Protein AF-A0A975J0Y3-F1 (afdb_monomer)

Sequence (230 aa):
MAMLAAKWAHLDPAAAMSWASALEGETKEAILPTMAMELAARAPGPAMEVALMLDGGQTRRDVLSFVSAQWAGAYPKEGLQWLRDLTDPELRATVEHRMMMAVASDHPSDAANYVMEMQAPEARLESMPGIIQRWVQIEPEAAADWVRGVSDANLRTASLQPMLRVWAQAAPAELRNWWSRQPEGTFRNEVASSMASIMAATNPSSALSYAEGISDPQLKAVALQNLSEP

Mean predicted aligned error: 5.29 Å

Organism: NCBI:txid2824561

Solvent-accessible surface area (backbone atoms only — not comparable to full-atom values): 12102 Å² total; per-residue (Å²): 107,39,72,56,47,30,59,38,32,71,76,38,48,67,61,36,51,53,54,58,72,69,46,58,70,72,58,30,70,65,33,38,55,55,24,16,60,65,21,11,82,82,40,32,67,64,13,43,57,43,28,66,70,46,64,87,60,68,69,30,53,52,40,45,46,50,26,25,38,40,22,22,72,76,40,39,70,58,49,53,48,51,57,71,68,47,81,51,66,69,64,36,66,72,43,47,65,50,34,41,55,29,16,13,72,81,41,26,68,61,31,54,52,53,42,71,68,50,86,51,68,66,61,32,58,67,51,42,36,62,37,37,43,43,20,28,75,76,42,44,69,60,41,50,53,50,44,70,67,42,80,53,64,64,52,24,55,57,33,48,55,45,27,49,55,52,32,49,71,75,40,45,68,59,49,53,53,54,59,71,70,48,64,90,54,68,69,48,32,52,51,20,46,50,46,16,64,71,23,40,89,82,37,50,69,60,10,48,54,27,19,68,68,26,81,52,68,68,64,21,52,52,41,51,50,63,65,70,58,132

pLDDT: mean 91.36, std 7.96, range [55.97, 98.38]

Nearest PDB structures (foldseek):
  7tdz-assembly1_a  TM=4.534E-01  e=1.754E-01  Xenopus laevis
  7p0h-assembly2_B  TM=3.670E-01  e=2.607E-01  synthetic construct
  7t3q-assembly1_D  TM=2.159E-01  e=8.192E-01  Homo sapiens
  7wkk-assembly1_d  TM=2.493E-01  e=3.998E+00  Xenopus laevis
  3hd6-assembly1_A  TM=1.450E-01  e=5.207E+00  Homo sapiens

Structure (mmCIF, N/CA/C/O backbone):
data_AF-A0A975J0Y3-F1
#
_entry.id   AF-A0A975J0Y3-F1
#
loop_
_atom_site.group_PDB
_atom_site.id
_atom_site.type_symbol
_atom_site.label_atom_id
_atom_site.label_alt_id
_atom_site.label_comp_id
_atom_site.label_asym_id
_atom_site.label_entity_id
_atom_site.label_seq_id
_atom_site.pdbx_PDB_ins_code
_atom_site.Cartn_x
_atom_site.Cartn_y
_atom_site.Cartn_z
_atom_site.occupancy
_atom_site.B_iso_or_equiv
_atom_site.auth_seq_id
_atom_site.auth_comp_id
_atom_site.auth_asym_id
_atom_site.auth_atom_id
_atom_site.pdbx_PDB_model_num
ATOM 1 N N . MET A 1 1 ? 12.844 1.993 -35.317 1.00 60.03 1 MET A N 1
ATOM 2 C CA . MET A 1 1 ? 13.768 1.012 -34.701 1.00 60.03 1 MET A CA 1
ATOM 3 C C . MET A 1 1 ? 13.267 0.506 -33.354 1.00 60.03 1 MET A C 1
ATOM 5 O O . MET A 1 1 ? 13.287 -0.698 -33.170 1.00 60.03 1 MET A O 1
ATOM 9 N N . ALA A 1 2 ? 12.725 1.352 -32.469 1.00 60.84 2 ALA A N 1
ATOM 10 C CA . ALA A 1 2 ? 12.195 0.909 -31.170 1.00 60.84 2 ALA A CA 1
ATOM 11 C C . ALA A 1 2 ? 11.122 -0.205 -31.243 1.00 60.84 2 ALA A C 1
ATOM 13 O O . ALA A 1 2 ? 11.267 -1.214 -30.567 1.00 60.84 2 ALA A O 1
ATOM 14 N N . MET A 1 3 ? 10.119 -0.109 -32.131 1.00 60.75 3 MET A N 1
ATOM 15 C CA . MET A 1 3 ? 9.146 -1.203 -32.351 1.00 60.75 3 MET A CA 1
ATOM 16 C C . MET A 1 3 ? 9.800 -2.517 -32.821 1.00 60.75 3 MET A C 1
ATOM 18 O O . MET A 1 3 ? 9.338 -3.602 -32.478 1.00 60.75 3 MET A O 1
ATOM 22 N N . LEU A 1 4 ? 10.881 -2.435 -33.607 1.00 63.66 4 LEU A N 1
ATOM 23 C CA . LEU A 1 4 ? 11.627 -3.616 -34.048 1.00 63.66 4 LEU A CA 1
ATOM 24 C C . LEU A 1 4 ? 12.439 -4.203 -32.890 1.00 63.66 4 LEU A C 1
ATOM 26 O O . LEU A 1 4 ? 12.461 -5.417 -32.740 1.00 63.66 4 LEU A O 1
ATOM 30 N N . ALA A 1 5 ? 13.033 -3.353 -32.050 1.00 64.25 5 ALA A N 1
ATOM 31 C CA . ALA A 1 5 ? 13.752 -3.760 -30.850 1.00 64.25 5 ALA A CA 1
ATOM 32 C C . ALA A 1 5 ? 12.827 -4.413 -29.812 1.00 64.25 5 ALA A C 1
ATOM 34 O O . ALA A 1 5 ? 13.169 -5.457 -29.276 1.00 64.25 5 ALA A O 1
ATOM 35 N N . ALA A 1 6 ? 11.618 -3.885 -29.604 1.00 62.12 6 ALA A N 1
ATOM 36 C CA . ALA A 1 6 ? 10.620 -4.500 -28.729 1.00 62.12 6 ALA A CA 1
ATOM 37 C C . ALA A 1 6 ? 10.113 -5.846 -29.277 1.00 62.12 6 ALA A C 1
ATOM 39 O O . ALA A 1 6 ? 10.026 -6.836 -28.552 1.00 62.12 6 ALA A O 1
ATOM 40 N N . LYS A 1 7 ? 9.846 -5.924 -30.589 1.00 66.62 7 LYS A N 1
ATOM 41 C CA . LYS A 1 7 ? 9.499 -7.190 -31.254 1.00 66.62 7 LYS A CA 1
ATOM 42 C C . LYS A 1 7 ? 10.645 -8.206 -31.186 1.00 66.62 7 LYS A C 1
ATOM 44 O O . LYS A 1 7 ? 10.392 -9.405 -31.113 1.00 66.62 7 LYS A O 1
ATOM 49 N N 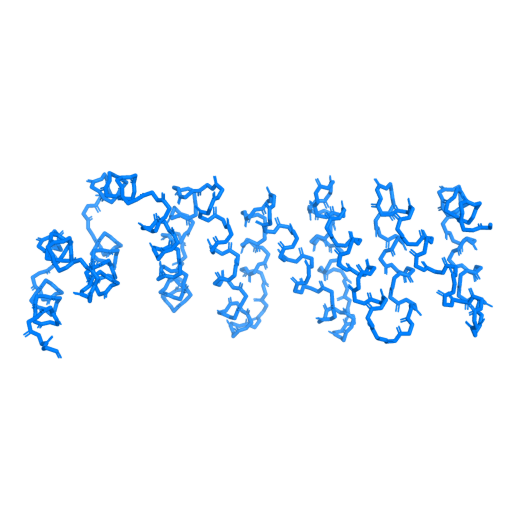. TRP A 1 8 ? 11.889 -7.737 -31.215 1.00 68.31 8 TRP A N 1
ATOM 50 C CA . TRP A 1 8 ? 13.074 -8.580 -31.117 1.00 68.31 8 TRP A CA 1
ATOM 51 C C . TRP A 1 8 ? 13.335 -9.054 -29.687 1.00 68.31 8 TRP A C 1
ATOM 53 O O . TRP A 1 8 ? 13.569 -10.240 -29.503 1.00 68.31 8 TRP A O 1
ATOM 63 N N . ALA A 1 9 ? 13.163 -8.194 -28.682 1.00 64.88 9 ALA A N 1
ATOM 64 C CA . ALA A 1 9 ? 13.248 -8.553 -27.266 1.00 64.88 9 ALA A CA 1
ATOM 65 C C . ALA A 1 9 ? 12.247 -9.636 -26.856 1.00 64.88 9 ALA A C 1
ATOM 67 O O . ALA A 1 9 ? 12.516 -10.406 -25.945 1.00 64.88 9 ALA A O 1
ATOM 68 N N . HIS A 1 10 ? 11.119 -9.747 -27.557 1.00 64.94 10 HIS A N 1
ATOM 69 C CA . HIS A 1 10 ? 10.208 -10.875 -27.388 1.00 64.94 10 HIS A CA 1
ATOM 70 C C . HIS A 1 10 ? 10.771 -12.200 -27.939 1.00 64.94 10 HIS A C 1
ATOM 72 O O . HIS A 1 10 ? 10.518 -13.261 -27.378 1.00 64.94 10 HIS A O 1
ATOM 78 N N . LEU A 1 11 ? 11.468 -12.1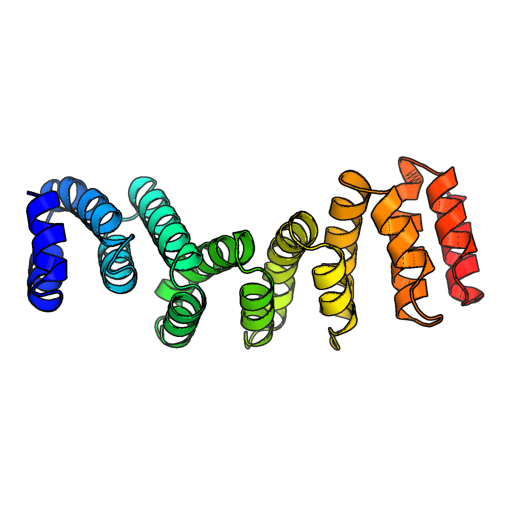65 -29.077 1.00 73.00 11 LEU A N 1
ATOM 79 C CA . LEU A 1 11 ? 11.973 -13.366 -29.755 1.00 73.00 11 LEU A CA 1
ATOM 80 C C . LEU A 1 11 ? 13.301 -13.849 -29.167 1.00 73.00 11 LEU A C 1
ATOM 82 O O . LEU A 1 11 ? 13.538 -15.051 -29.103 1.00 73.00 11 LEU A O 1
ATOM 86 N N . ASP A 1 12 ? 14.149 -12.910 -28.760 1.00 78.25 12 ASP A N 1
ATOM 87 C CA . ASP A 1 12 ? 15.453 -13.150 -28.157 1.00 78.25 12 ASP A CA 1
ATOM 88 C C . ASP A 1 12 ? 15.743 -12.041 -27.126 1.00 78.25 12 ASP A C 1
ATOM 90 O O . ASP A 1 12 ? 16.362 -11.019 -27.452 1.00 78.25 12 ASP A O 1
ATOM 94 N N . PRO A 1 13 ? 15.257 -12.209 -25.880 1.00 71.12 13 PRO A N 1
ATOM 95 C CA . PRO A 1 13 ? 15.484 -11.243 -24.812 1.00 71.12 13 PRO A CA 1
ATOM 96 C C . PRO A 1 13 ? 16.973 -10.985 -24.576 1.00 71.12 13 PRO A C 1
ATOM 98 O O . PRO A 1 13 ? 17.374 -9.841 -24.390 1.00 71.12 13 PRO A O 1
ATOM 101 N N . ALA A 1 14 ? 17.811 -12.023 -24.648 1.00 72.50 14 ALA A N 1
ATOM 102 C CA . ALA A 1 14 ? 19.243 -11.901 -24.402 1.00 72.50 14 ALA A CA 1
ATOM 103 C C . ALA A 1 14 ? 19.926 -11.030 -25.466 1.00 72.50 14 ALA A C 1
ATOM 105 O O . ALA A 1 14 ? 20.694 -10.126 -25.127 1.00 72.50 14 ALA A O 1
ATOM 106 N N . ALA A 1 15 ? 19.615 -11.246 -26.746 1.00 78.44 15 ALA A N 1
ATOM 107 C CA . ALA A 1 15 ? 20.178 -10.439 -27.822 1.00 78.44 15 ALA A CA 1
ATOM 108 C C . ALA A 1 15 ? 19.673 -8.990 -27.795 1.00 78.44 15 ALA A C 1
ATOM 110 O O . ALA A 1 15 ? 20.458 -8.065 -28.007 1.00 78.44 15 ALA A O 1
ATOM 111 N N . ALA A 1 16 ? 18.394 -8.767 -27.480 1.00 77.75 16 ALA A N 1
ATOM 112 C CA . ALA A 1 16 ? 17.859 -7.413 -27.372 1.00 77.7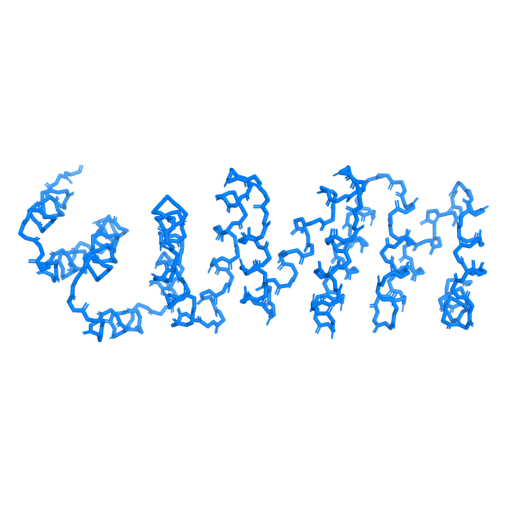5 16 ALA A CA 1
ATOM 113 C C . ALA A 1 16 ? 18.428 -6.646 -26.171 1.00 77.75 16 ALA A C 1
ATOM 115 O O . ALA A 1 16 ? 18.717 -5.456 -26.298 1.00 77.75 16 ALA A O 1
ATOM 116 N N . MET A 1 17 ? 18.647 -7.322 -25.039 1.00 77.56 17 MET A N 1
ATOM 117 C CA . MET A 1 17 ? 19.318 -6.738 -23.875 1.00 77.56 17 MET A CA 1
ATOM 118 C C . MET A 1 17 ? 20.786 -6.427 -24.169 1.00 77.56 17 MET A C 1
ATOM 120 O O . MET A 1 17 ? 21.259 -5.339 -23.841 1.00 77.56 17 MET A O 1
ATOM 124 N N . SER A 1 18 ? 21.493 -7.325 -24.863 1.00 82.56 18 SER A N 1
ATOM 125 C CA . SER A 1 18 ? 22.865 -7.072 -25.316 1.00 82.56 18 SER A CA 1
ATOM 126 C C . SER A 1 18 ? 22.933 -5.856 -26.245 1.00 82.56 18 SER A C 1
ATOM 128 O O . SER A 1 18 ? 23.759 -4.967 -26.038 1.00 82.56 18 SER A O 1
ATOM 130 N N . TRP A 1 19 ? 22.022 -5.758 -27.213 1.00 85.06 19 TRP A N 1
ATOM 131 C CA . TRP A 1 19 ? 21.945 -4.607 -28.108 1.00 85.06 19 TRP A CA 1
ATOM 132 C C . TRP A 1 19 ? 21.621 -3.307 -27.368 1.00 85.06 19 TRP A C 1
ATOM 134 O O . TRP A 1 19 ? 22.296 -2.306 -27.594 1.00 85.06 19 TRP A O 1
ATOM 144 N N . ALA A 1 20 ? 20.644 -3.322 -26.455 1.00 85.94 20 ALA A N 1
ATOM 145 C CA . ALA A 1 20 ? 20.283 -2.161 -25.645 1.00 85.94 20 ALA A CA 1
ATOM 146 C C . ALA A 1 20 ? 21.458 -1.659 -24.797 1.00 85.94 20 ALA A C 1
ATOM 148 O O . ALA A 1 20 ? 21.690 -0.453 -24.729 1.00 85.94 20 ALA A O 1
ATOM 149 N N . SER A 1 21 ? 22.232 -2.578 -24.212 1.00 84.00 21 SER A N 1
ATOM 150 C CA . SER A 1 21 ? 23.416 -2.238 -23.415 1.00 84.00 21 SER A CA 1
ATOM 151 C C . SER A 1 21 ? 24.565 -1.641 -24.235 1.00 84.00 21 SER A C 1
ATOM 153 O O . SER A 1 21 ? 25.412 -0.953 -23.676 1.00 84.00 21 SER A O 1
ATOM 155 N N . ALA A 1 22 ? 24.586 -1.875 -25.551 1.00 88.69 22 ALA A N 1
ATOM 156 C CA . ALA A 1 22 ? 25.583 -1.330 -26.468 1.00 88.69 22 ALA A CA 1
ATOM 157 C C . ALA A 1 22 ? 25.200 0.051 -27.040 1.00 88.69 22 ALA A C 1
ATOM 159 O O . ALA A 1 22 ? 25.964 0.620 -27.820 1.00 88.69 22 ALA A O 1
ATOM 160 N N . LEU A 1 23 ? 24.013 0.582 -26.713 1.00 88.94 23 LEU A N 1
ATOM 161 C CA . LEU A 1 23 ? 23.594 1.914 -27.153 1.00 88.94 23 LEU A CA 1
ATOM 162 C C . LEU A 1 23 ? 24.248 3.000 -26.295 1.00 88.94 23 LEU A C 1
ATOM 164 O O . LEU A 1 23 ? 24.248 2.922 -25.069 1.00 88.94 23 LEU A O 1
ATOM 168 N N . GLU A 1 24 ? 24.709 4.069 -26.941 1.00 89.50 24 GLU A N 1
ATOM 169 C CA . GLU A 1 24 ? 25.358 5.202 -26.276 1.00 89.50 24 GLU A CA 1
ATOM 170 C C . GLU A 1 24 ? 24.747 6.550 -26.691 1.00 89.50 24 GLU A C 1
ATOM 172 O O . GLU A 1 24 ? 24.105 6.681 -27.742 1.00 89.50 24 GLU A O 1
ATOM 177 N N . GLY A 1 25 ? 24.956 7.562 -25.842 1.00 87.88 25 GLY A N 1
ATOM 178 C CA . GLY A 1 25 ? 24.583 8.957 -26.090 1.00 87.88 25 GLY A CA 1
ATOM 179 C C . GLY A 1 25 ? 23.108 9.156 -26.449 1.00 87.88 25 GLY A C 1
ATOM 180 O O . GLY A 1 25 ? 22.220 8.474 -25.939 1.00 87.88 25 GLY A O 1
ATOM 181 N N . GLU A 1 26 ? 22.847 10.069 -27.384 1.00 86.81 26 GLU A N 1
ATOM 182 C CA . GLU A 1 26 ? 21.491 10.434 -27.827 1.00 86.81 26 GLU A CA 1
ATOM 183 C C . GLU A 1 26 ? 20.680 9.236 -28.350 1.00 86.81 26 GLU A C 1
ATOM 185 O O . GLU A 1 26 ? 19.455 9.195 -28.234 1.00 86.81 26 GLU A O 1
ATOM 190 N N . THR A 1 27 ? 21.354 8.223 -28.903 1.00 86.69 27 THR A N 1
ATOM 191 C CA . THR A 1 27 ? 20.681 7.027 -29.427 1.00 86.69 27 THR A CA 1
ATOM 192 C C . THR A 1 27 ? 20.090 6.192 -28.293 1.00 86.69 27 THR A C 1
ATOM 194 O O . THR A 1 27 ? 18.966 5.701 -28.410 1.00 86.69 27 THR A O 1
ATOM 197 N N . LYS A 1 28 ? 20.814 6.065 -27.176 1.00 87.88 28 LYS A N 1
ATOM 198 C CA . LYS A 1 28 ? 20.333 5.395 -25.963 1.00 87.88 28 LYS A CA 1
ATOM 199 C C . LYS A 1 28 ? 19.111 6.121 -25.397 1.00 87.88 28 LYS A C 1
ATOM 201 O O . LYS A 1 28 ? 18.074 5.494 -25.175 1.00 87.88 28 LYS A O 1
ATOM 206 N N . GLU A 1 29 ? 19.209 7.441 -25.239 1.00 87.69 29 GLU A N 1
ATOM 207 C CA . GLU A 1 29 ? 18.130 8.274 -24.692 1.00 87.69 29 GLU A CA 1
ATOM 208 C C . GLU A 1 29 ? 16.861 8.249 -25.557 1.00 87.69 29 GLU A C 1
ATOM 210 O O . GLU A 1 29 ? 15.752 8.249 -25.025 1.00 87.69 29 GLU A O 1
ATOM 215 N N . ALA A 1 30 ? 17.001 8.162 -26.883 1.00 87.31 30 ALA A N 1
ATOM 216 C CA . ALA A 1 30 ? 15.863 8.095 -27.796 1.00 87.31 30 ALA A CA 1
ATOM 217 C C . ALA A 1 30 ? 15.191 6.707 -27.851 1.00 87.31 30 ALA A C 1
ATOM 219 O O . ALA A 1 30 ? 13.976 6.607 -28.042 1.00 87.31 30 ALA A O 1
ATOM 220 N N . ILE A 1 31 ? 15.962 5.620 -27.729 1.00 90.00 31 ILE A N 1
ATOM 221 C CA . ILE A 1 31 ? 15.469 4.260 -28.000 1.00 90.00 31 ILE A CA 1
ATOM 222 C C . ILE A 1 31 ? 14.954 3.562 -26.742 1.00 90.00 31 ILE A C 1
ATOM 224 O O . ILE A 1 31 ? 13.865 2.980 -26.782 1.00 90.00 31 ILE A O 1
ATOM 228 N N . LEU A 1 32 ? 15.721 3.596 -25.648 1.00 92.19 32 LEU A N 1
ATOM 229 C CA . LEU A 1 32 ? 15.425 2.803 -24.453 1.00 92.19 32 LEU A CA 1
ATOM 230 C C . LEU A 1 32 ? 14.049 3.106 -23.827 1.00 92.19 32 LEU A C 1
ATOM 232 O O . LEU A 1 32 ? 13.369 2.141 -23.474 1.00 92.19 32 LEU A O 1
ATOM 236 N N . PRO A 1 33 ? 13.563 4.367 -23.743 1.00 94.38 33 PRO A N 1
ATOM 237 C CA . PRO A 1 33 ? 12.245 4.642 -23.166 1.00 94.38 33 PRO A CA 1
ATOM 238 C C . PRO A 1 33 ? 11.123 3.957 -23.946 1.00 94.38 33 PRO A C 1
ATOM 240 O O . PRO A 1 33 ? 10.283 3.266 -23.372 1.00 94.38 33 PRO A O 1
ATOM 243 N N . THR A 1 34 ? 11.151 4.097 -25.275 1.00 91.12 34 THR A N 1
ATOM 244 C CA . THR A 1 34 ? 10.140 3.507 -26.159 1.00 91.12 34 THR A CA 1
ATOM 245 C C . THR A 1 34 ? 10.207 1.982 -26.105 1.00 91.12 34 THR A C 1
ATOM 247 O O . THR A 1 34 ? 9.177 1.321 -26.048 1.00 91.12 34 THR A O 1
ATOM 250 N N . MET A 1 35 ? 11.414 1.408 -26.080 1.00 90.12 35 MET A N 1
ATOM 251 C CA . MET A 1 35 ? 11.590 -0.040 -25.981 1.00 90.12 35 MET A CA 1
ATOM 252 C C . MET A 1 35 ? 11.035 -0.603 -24.665 1.00 90.12 35 MET A C 1
ATOM 254 O O . MET A 1 35 ? 10.300 -1.588 -24.700 1.00 90.12 35 MET A O 1
ATOM 258 N N . ALA A 1 36 ? 11.337 0.028 -23.526 1.00 92.94 36 ALA A N 1
ATOM 259 C CA . ALA A 1 36 ? 10.806 -0.384 -22.227 1.00 92.94 36 ALA A CA 1
ATOM 260 C C . ALA A 1 36 ? 9.270 -0.312 -22.193 1.00 92.94 36 ALA A C 1
ATOM 262 O O . ALA A 1 36 ? 8.616 -1.256 -21.755 1.00 92.94 36 ALA A O 1
ATOM 263 N N . MET A 1 37 ? 8.682 0.771 -22.709 1.00 91.44 37 MET A N 1
ATOM 264 C CA . MET A 1 37 ? 7.225 0.941 -22.748 1.00 91.44 37 MET A CA 1
ATOM 265 C C . MET A 1 37 ? 6.526 -0.120 -23.610 1.00 91.44 37 MET A C 1
ATOM 267 O O . MET A 1 37 ? 5.521 -0.686 -23.188 1.00 91.44 37 MET A O 1
ATOM 271 N N . GLU A 1 38 ? 7.073 -0.437 -24.784 1.00 88.88 38 GLU A N 1
ATOM 272 C CA . GLU A 1 38 ? 6.531 -1.480 -25.666 1.00 88.88 38 GLU A CA 1
ATOM 273 C C . GLU A 1 38 ? 6.635 -2.884 -25.043 1.00 88.88 38 GLU A C 1
ATOM 275 O O . GLU A 1 38 ? 5.747 -3.722 -25.219 1.00 88.88 38 GLU A O 1
ATOM 280 N N . LEU A 1 39 ? 7.702 -3.148 -24.281 1.00 89.12 39 LEU A N 1
ATOM 281 C CA . LEU A 1 39 ? 7.890 -4.428 -23.596 1.00 89.12 39 LEU A CA 1
ATOM 282 C C . LEU A 1 39 ? 6.981 -4.595 -22.378 1.00 89.12 39 LEU A C 1
ATOM 284 O O . LEU A 1 39 ? 6.576 -5.718 -22.080 1.00 89.12 39 LEU A O 1
ATOM 288 N N . ALA A 1 40 ? 6.632 -3.502 -21.699 1.00 92.19 40 ALA A N 1
ATOM 289 C CA . ALA A 1 40 ? 5.979 -3.516 -20.391 1.00 92.19 40 ALA A CA 1
ATOM 290 C C . ALA A 1 40 ? 4.717 -4.394 -20.320 1.00 92.19 40 ALA A C 1
ATOM 292 O O . ALA A 1 40 ? 4.472 -5.044 -19.312 1.00 92.19 40 ALA A O 1
ATOM 293 N N . ALA A 1 41 ? 3.925 -4.452 -21.394 1.00 85.00 41 ALA A N 1
ATOM 294 C CA . ALA A 1 41 ? 2.678 -5.221 -21.412 1.00 85.00 41 ALA A CA 1
ATOM 295 C C . ALA A 1 41 ? 2.869 -6.745 -21.565 1.00 85.00 41 ALA A C 1
ATOM 297 O O . ALA A 1 41 ? 1.934 -7.504 -21.323 1.00 85.00 41 ALA A O 1
ATOM 298 N N . ARG A 1 42 ? 4.033 -7.206 -22.040 1.00 83.31 42 ARG A N 1
ATOM 299 C CA . ARG A 1 42 ? 4.250 -8.610 -22.450 1.00 83.31 42 ARG A CA 1
ATOM 300 C C . ARG A 1 42 ? 5.466 -9.262 -21.804 1.00 83.31 42 ARG A C 1
ATOM 302 O O . ARG A 1 42 ? 5.483 -10.476 -21.653 1.00 83.31 42 ARG A O 1
ATOM 309 N N . ALA A 1 43 ? 6.471 -8.465 -21.470 1.00 88.44 43 ALA A N 1
ATOM 310 C CA . ALA A 1 43 ? 7.723 -8.887 -20.862 1.00 88.44 43 ALA A CA 1
ATOM 311 C C . ALA A 1 43 ? 8.168 -7.816 -19.847 1.00 88.44 43 ALA A C 1
ATOM 313 O O . ALA A 1 43 ? 9.139 -7.095 -20.094 1.00 88.44 43 ALA A O 1
ATOM 314 N N . PRO A 1 44 ? 7.437 -7.652 -18.730 1.00 92.25 44 PRO A N 1
ATOM 315 C CA . PRO A 1 44 ? 7.680 -6.557 -17.797 1.00 92.25 44 PRO A CA 1
ATOM 316 C C . PRO A 1 44 ? 9.026 -6.660 -17.057 1.00 92.25 44 PRO A C 1
ATOM 318 O O . PRO A 1 44 ? 9.617 -5.625 -16.764 1.00 92.25 44 PRO A O 1
ATOM 321 N N . GLY A 1 45 ? 9.562 -7.870 -16.845 1.00 90.31 45 GLY A N 1
ATOM 322 C CA . GLY A 1 45 ? 10.926 -8.079 -16.336 1.00 90.31 45 GLY A CA 1
ATOM 323 C C . GLY A 1 45 ? 11.994 -7.449 -17.232 1.00 90.31 45 GLY A C 1
ATOM 324 O O . GLY A 1 45 ? 12.632 -6.482 -16.815 1.00 90.31 45 GLY A O 1
ATOM 325 N N . PRO A 1 46 ? 12.127 -7.896 -18.495 1.00 89.44 46 PRO A N 1
ATOM 326 C CA . PRO A 1 46 ? 13.010 -7.242 -19.457 1.00 89.44 46 PRO A CA 1
ATOM 327 C C . PRO A 1 46 ? 12.725 -5.744 -19.625 1.00 89.44 46 PRO A C 1
ATOM 329 O O . PRO A 1 46 ? 13.654 -4.947 -19.693 1.00 89.44 46 PRO A O 1
ATOM 332 N N . ALA A 1 47 ? 11.455 -5.320 -19.637 1.00 92.44 47 ALA A N 1
ATOM 333 C CA . ALA A 1 47 ? 11.105 -3.898 -19.695 1.00 92.44 47 ALA A CA 1
ATOM 334 C C . ALA A 1 47 ? 11.706 -3.095 -18.529 1.00 92.44 47 ALA A C 1
ATOM 336 O O . ALA A 1 47 ? 12.183 -1.977 -18.731 1.00 92.44 47 ALA A O 1
ATOM 337 N N . MET A 1 48 ? 11.695 -3.661 -17.320 1.00 94.25 48 MET A N 1
ATOM 338 C CA . MET A 1 48 ? 12.253 -3.034 -16.127 1.00 94.25 48 MET A CA 1
ATOM 339 C C . MET A 1 48 ? 13.776 -2.957 -16.204 1.00 94.25 48 MET A C 1
ATOM 341 O O . MET A 1 48 ? 14.347 -1.913 -15.901 1.00 94.25 48 MET A O 1
ATOM 345 N N . GLU A 1 49 ? 14.440 -4.009 -16.681 1.00 90.19 49 GLU A N 1
ATOM 346 C CA . GLU A 1 49 ? 15.891 -3.997 -16.893 1.00 90.19 49 GLU A CA 1
ATOM 347 C C . GLU A 1 49 ? 16.307 -2.905 -17.893 1.00 90.19 49 GLU A C 1
ATOM 349 O O . GLU A 1 49 ? 17.232 -2.138 -17.629 1.00 90.19 49 GLU A O 1
ATOM 354 N N . VAL A 1 50 ? 15.565 -2.753 -18.995 1.00 91.75 50 VAL A N 1
ATOM 355 C CA . VAL A 1 50 ? 15.770 -1.670 -19.975 1.00 91.75 50 VAL A CA 1
ATOM 356 C C . VAL A 1 50 ? 15.535 -0.296 -19.348 1.00 91.75 50 VAL A C 1
ATOM 358 O O . VAL A 1 50 ? 16.304 0.637 -19.579 1.00 91.75 50 VAL A O 1
ATOM 361 N N . ALA A 1 51 ? 14.490 -0.153 -18.533 1.00 94.44 51 ALA A N 1
ATOM 362 C CA . ALA A 1 51 ? 14.197 1.093 -17.834 1.00 94.44 51 ALA A CA 1
ATOM 363 C C . ALA A 1 51 ? 15.303 1.475 -16.835 1.00 94.44 51 ALA A C 1
ATOM 365 O O . ALA A 1 51 ? 15.599 2.658 -16.665 1.00 94.44 51 ALA A O 1
ATOM 366 N N . LEU A 1 52 ? 15.938 0.489 -16.195 1.00 92.50 52 LEU A N 1
ATOM 367 C CA . LEU A 1 52 ? 17.039 0.703 -15.256 1.00 92.50 52 LEU A CA 1
ATOM 368 C C . LEU A 1 52 ? 18.332 1.162 -15.945 1.00 92.50 52 LEU A C 1
ATOM 370 O O . LEU A 1 52 ? 19.107 1.867 -15.299 1.00 92.50 52 LEU A O 1
ATOM 374 N N . MET A 1 53 ? 18.527 0.837 -17.230 1.00 91.19 53 MET A N 1
ATOM 375 C CA . MET A 1 53 ? 19.663 1.307 -18.041 1.00 91.19 53 MET A CA 1
ATOM 376 C C . MET A 1 53 ? 19.596 2.797 -18.387 1.00 91.19 53 MET A C 1
ATOM 378 O O . MET A 1 53 ? 20.623 3.383 -18.735 1.00 91.19 53 MET A O 1
ATOM 382 N N . LEU A 1 54 ? 18.407 3.408 -18.347 1.00 91.94 54 LEU A N 1
ATOM 383 C CA . LEU A 1 54 ? 18.253 4.838 -18.597 1.00 91.94 54 LEU A CA 1
ATOM 384 C C . LEU A 1 54 ? 19.053 5.641 -17.576 1.00 91.94 54 LEU A C 1
ATOM 386 O O . LEU A 1 54 ? 19.039 5.343 -16.379 1.00 91.94 54 LEU A O 1
ATOM 390 N N . ASP A 1 55 ? 19.694 6.698 -18.060 1.00 89.44 55 ASP A N 1
ATOM 391 C CA . ASP A 1 55 ? 20.359 7.660 -17.195 1.00 89.44 55 ASP A CA 1
ATOM 392 C C . ASP A 1 55 ? 19.316 8.436 -16.373 1.00 89.44 55 ASP A C 1
ATOM 394 O O . ASP A 1 55 ? 18.122 8.469 -16.690 1.00 89.44 55 ASP A O 1
ATOM 398 N N . GLY A 1 56 ? 19.741 9.000 -15.241 1.00 85.12 56 GLY A N 1
ATOM 399 C CA . GLY A 1 56 ? 18.842 9.673 -14.302 1.00 85.12 56 GLY A CA 1
ATOM 400 C C . GLY A 1 56 ? 18.018 10.806 -14.934 1.00 85.12 56 GLY A C 1
ATOM 401 O O . GLY A 1 56 ? 18.342 11.339 -15.987 1.00 85.12 56 GLY A O 1
ATOM 402 N N . GLY A 1 57 ? 16.942 11.217 -14.259 1.00 91.56 57 GLY A N 1
ATOM 403 C CA . GLY A 1 57 ? 16.098 12.331 -14.703 1.00 91.56 57 GLY A CA 1
ATOM 404 C C . GLY A 1 57 ? 14.622 11.967 -14.798 1.00 91.56 57 GLY A C 1
ATOM 405 O O . GLY A 1 57 ? 14.181 10.950 -14.261 1.00 91.56 57 GLY A O 1
ATOM 406 N N . GLN A 1 58 ? 13.843 12.840 -15.438 1.00 92.94 58 GLN A N 1
ATOM 407 C CA . GLN A 1 58 ? 12.389 12.693 -15.519 1.00 92.94 58 GLN A CA 1
ATOM 408 C C . GLN A 1 58 ? 11.988 11.487 -16.376 1.00 92.94 58 GLN A C 1
ATOM 410 O O . GLN A 1 58 ? 11.228 10.650 -15.901 1.00 92.94 58 GLN A O 1
ATOM 415 N N . THR A 1 59 ? 12.593 11.322 -17.555 1.00 94.69 59 THR A N 1
ATOM 416 C CA . THR A 1 59 ? 12.309 10.204 -18.471 1.00 94.69 59 THR A CA 1
ATOM 417 C C . THR A 1 59 ? 12.456 8.846 -17.790 1.00 94.69 59 THR A C 1
ATOM 419 O O . THR A 1 59 ? 11.548 8.023 -17.851 1.00 94.69 59 THR A O 1
ATOM 422 N N . ARG A 1 60 ? 13.558 8.618 -17.064 1.00 94.81 60 ARG A N 1
ATOM 423 C CA . ARG A 1 60 ? 13.760 7.379 -16.302 1.00 94.81 60 ARG A CA 1
ATOM 424 C C . ARG A 1 60 ? 12.677 7.169 -15.249 1.00 94.81 60 ARG A C 1
ATOM 426 O O . ARG A 1 60 ? 12.165 6.062 -15.119 1.00 94.81 60 ARG A O 1
ATOM 433 N N . ARG A 1 61 ? 12.310 8.213 -14.497 1.00 95.00 61 ARG A N 1
ATOM 434 C CA . ARG A 1 61 ? 11.243 8.114 -13.487 1.00 95.00 61 ARG A CA 1
ATOM 435 C C . ARG A 1 61 ? 9.907 7.736 -14.119 1.00 95.00 61 ARG A C 1
ATOM 437 O O . ARG A 1 61 ? 9.215 6.885 -13.561 1.00 95.00 61 ARG A O 1
ATOM 444 N N . ASP A 1 62 ? 9.575 8.321 -15.263 1.00 96.06 62 ASP A N 1
ATOM 445 C CA . ASP A 1 62 ? 8.312 8.071 -15.961 1.00 96.06 62 ASP A CA 1
ATOM 446 C C . ASP A 1 62 ? 8.262 6.650 -16.522 1.00 96.06 62 ASP A C 1
ATOM 448 O O . ASP A 1 62 ? 7.286 5.937 -16.297 1.00 96.06 62 ASP A O 1
ATOM 452 N N . VAL A 1 63 ? 9.345 6.194 -17.159 1.00 96.88 63 VAL A N 1
ATOM 453 C CA . VAL A 1 63 ? 9.445 4.827 -17.690 1.00 96.88 63 VAL A CA 1
ATOM 454 C C . VAL A 1 63 ? 9.390 3.795 -16.563 1.00 96.88 63 VAL A C 1
ATOM 456 O O . VAL A 1 63 ? 8.610 2.853 -16.657 1.00 96.88 63 VAL A O 1
ATOM 459 N N . LEU A 1 64 ? 10.139 3.976 -15.468 1.00 97.38 64 LEU A N 1
ATOM 460 C CA . LEU A 1 64 ? 10.084 3.058 -14.321 1.00 97.38 64 LEU A CA 1
ATOM 461 C C . LEU A 1 64 ? 8.680 2.989 -13.715 1.00 97.38 64 LEU A C 1
ATOM 463 O O . LEU A 1 64 ? 8.217 1.909 -13.351 1.00 97.38 64 LEU A O 1
ATOM 467 N N . SER A 1 65 ? 7.995 4.130 -13.612 1.00 96.69 65 SER A N 1
ATOM 468 C CA . SER A 1 65 ? 6.633 4.190 -13.071 1.00 96.69 65 SER A CA 1
ATOM 469 C C . SER A 1 65 ? 5.637 3.499 -14.006 1.00 96.69 65 SER A C 1
ATOM 471 O O . SER A 1 65 ? 4.819 2.710 -13.542 1.00 96.69 65 SER A O 1
ATOM 473 N N . PHE A 1 66 ? 5.75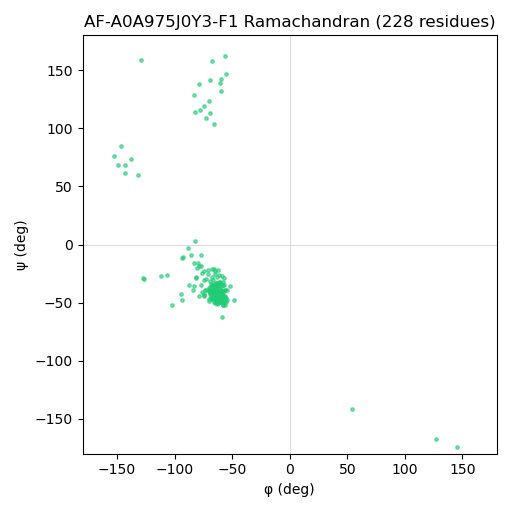7 3.719 -15.319 1.00 97.06 66 PHE A N 1
ATOM 474 C CA . PHE A 1 66 ? 4.935 3.057 -16.329 1.00 97.06 66 PHE A CA 1
ATOM 475 C C . PHE A 1 66 ? 5.136 1.538 -16.327 1.00 97.06 66 PHE A C 1
ATOM 477 O O . PHE A 1 66 ? 4.165 0.792 -16.240 1.00 97.06 66 PHE A O 1
ATOM 484 N N . VAL A 1 67 ? 6.387 1.068 -16.370 1.00 97.44 67 VAL A N 1
ATOM 485 C CA . VAL A 1 67 ? 6.686 -0.370 -16.358 1.00 97.44 67 VAL A CA 1
ATOM 486 C C . VAL A 1 67 ? 6.206 -1.013 -15.057 1.00 97.44 67 VAL A C 1
ATOM 488 O O . VAL A 1 67 ? 5.598 -2.077 -15.108 1.00 97.44 67 VAL A O 1
ATOM 491 N N . SER A 1 68 ? 6.404 -0.359 -13.905 1.00 97.38 68 SER A N 1
ATOM 492 C CA . SER A 1 68 ? 5.903 -0.859 -12.614 1.00 97.38 68 SER A CA 1
ATOM 493 C C . SER A 1 68 ? 4.380 -1.000 -12.611 1.00 97.38 68 SER A C 1
ATOM 495 O O . SER A 1 68 ? 3.873 -2.021 -12.164 1.00 97.38 68 SER A O 1
ATOM 497 N N . ALA A 1 69 ? 3.653 -0.010 -13.142 1.00 96.31 69 ALA A N 1
ATOM 498 C CA . ALA A 1 69 ? 2.195 -0.054 -13.253 1.00 96.31 69 ALA A CA 1
ATOM 499 C C . ALA A 1 69 ? 1.717 -1.197 -14.160 1.00 96.31 69 ALA A C 1
ATOM 501 O O . ALA A 1 69 ? 0.849 -1.974 -13.769 1.00 96.31 69 ALA A O 1
ATOM 502 N N . GLN A 1 70 ? 2.331 -1.349 -15.336 1.00 95.69 70 GLN A N 1
ATOM 503 C CA . GLN A 1 70 ? 1.991 -2.426 -16.268 1.00 95.69 70 GLN A CA 1
ATOM 504 C C . GLN A 1 70 ? 2.297 -3.809 -15.685 1.00 95.69 70 GLN A C 1
ATOM 506 O O . GLN A 1 70 ? 1.500 -4.732 -15.844 1.00 95.69 70 GLN A O 1
ATOM 511 N N . TRP A 1 71 ? 3.426 -3.955 -14.984 1.00 96.31 71 TRP A N 1
ATOM 512 C CA . TRP A 1 71 ? 3.778 -5.208 -14.325 1.00 96.31 71 TRP A CA 1
ATOM 513 C C . TRP A 1 71 ? 2.793 -5.530 -13.203 1.00 96.31 71 TRP A C 1
ATOM 515 O O . TRP A 1 71 ? 2.244 -6.627 -13.170 1.00 96.31 71 TRP A O 1
ATOM 525 N N . ALA A 1 72 ? 2.528 -4.570 -12.321 1.00 95.12 72 ALA A N 1
ATOM 526 C CA . ALA A 1 72 ? 1.631 -4.748 -11.191 1.00 95.12 72 ALA A CA 1
ATOM 527 C C . ALA A 1 72 ? 0.208 -5.133 -11.612 1.00 95.12 72 ALA A C 1
ATOM 529 O O . ALA A 1 72 ? -0.377 -6.010 -10.987 1.00 95.12 72 ALA A O 1
ATOM 530 N N . GLY A 1 73 ? -0.326 -4.522 -12.673 1.00 92.69 73 GLY A N 1
ATOM 531 C CA . GLY A 1 73 ? -1.677 -4.823 -13.151 1.00 92.69 73 GLY A CA 1
ATOM 532 C C . GLY A 1 73 ? -1.797 -6.179 -13.856 1.00 92.69 73 GLY A C 1
ATOM 533 O O . GLY A 1 73 ? -2.855 -6.801 -13.823 1.00 92.69 73 GLY A O 1
ATOM 534 N N . ALA A 1 74 ? -0.729 -6.660 -14.504 1.00 92.06 74 ALA A N 1
ATOM 535 C CA . ALA A 1 74 ? -0.763 -7.922 -15.248 1.00 92.06 74 ALA A CA 1
ATOM 536 C C . ALA A 1 74 ? -0.286 -9.128 -14.419 1.00 92.06 74 ALA A C 1
ATOM 538 O O . ALA A 1 74 ? -0.892 -10.199 -14.471 1.00 92.06 74 ALA A O 1
ATOM 539 N N . TYR A 1 75 ? 0.799 -8.960 -13.660 1.00 94.56 75 TYR A N 1
ATOM 540 C CA . TYR A 1 75 ? 1.503 -10.032 -12.952 1.00 94.56 75 TYR A CA 1
ATOM 541 C C . TYR A 1 75 ? 2.031 -9.547 -11.582 1.00 94.56 75 TYR A C 1
ATOM 543 O O . TYR A 1 75 ? 3.240 -9.574 -11.337 1.00 94.56 75 TYR A O 1
ATOM 551 N N . PRO A 1 76 ? 1.154 -9.128 -10.645 1.00 94.75 76 PRO A N 1
ATOM 552 C CA . PRO A 1 76 ? 1.556 -8.523 -9.366 1.00 94.75 76 PRO A CA 1
ATOM 553 C C . PRO A 1 76 ? 2.479 -9.429 -8.541 1.00 94.75 76 PRO A C 1
ATOM 555 O O . PRO A 1 76 ? 3.508 -8.991 -8.033 1.00 94.75 76 PRO A O 1
ATOM 558 N N . LYS A 1 77 ? 2.149 -10.724 -8.448 1.00 94.44 77 LYS A N 1
ATOM 559 C CA . LYS A 1 77 ? 2.932 -11.709 -7.686 1.00 94.44 77 LYS A CA 1
ATOM 560 C C . LYS A 1 77 ? 4.315 -11.943 -8.281 1.00 94.44 77 LYS A C 1
ATOM 562 O O . LYS A 1 77 ? 5.264 -12.139 -7.529 1.00 94.44 77 LYS A O 1
ATOM 567 N N . GLU A 1 78 ? 4.424 -11.906 -9.607 1.00 95.12 78 GLU A N 1
ATOM 568 C CA . GLU A 1 78 ? 5.707 -12.000 -10.302 1.00 95.12 78 GLU A CA 1
ATOM 569 C C . GLU A 1 78 ? 6.560 -10.758 -10.024 1.00 95.12 78 GLU A C 1
ATOM 571 O O . GLU A 1 78 ? 7.719 -10.896 -9.651 1.00 95.12 78 GLU A O 1
ATOM 576 N N . GLY A 1 79 ? 5.979 -9.556 -10.114 1.00 94.94 79 GLY A N 1
ATOM 577 C CA . GLY A 1 79 ? 6.687 -8.306 -9.819 1.00 94.94 79 GLY A CA 1
ATOM 578 C C . GLY A 1 79 ? 7.185 -8.232 -8.372 1.00 94.94 79 GLY A C 1
ATOM 579 O O . GLY A 1 79 ? 8.330 -7.857 -8.126 1.00 94.94 79 GLY A O 1
ATOM 580 N N . LEU A 1 80 ? 6.365 -8.660 -7.406 1.00 95.00 80 LEU A N 1
ATOM 581 C CA . LEU A 1 80 ? 6.782 -8.763 -6.003 1.00 95.00 80 LEU A CA 1
ATOM 582 C C . LEU A 1 80 ? 7.860 -9.833 -5.796 1.00 95.00 80 LEU A C 1
ATOM 584 O O . LEU A 1 80 ? 8.780 -9.623 -5.011 1.00 95.00 80 LEU A O 1
ATOM 588 N N . GLN A 1 81 ? 7.775 -10.971 -6.492 1.00 94.69 81 GLN A N 1
ATOM 589 C CA . GLN A 1 81 ? 8.827 -11.986 -6.441 1.00 94.69 81 GLN A CA 1
ATOM 590 C C . GLN A 1 81 ? 10.149 -11.438 -6.987 1.00 94.69 81 GLN A C 1
ATOM 592 O O . GLN A 1 81 ? 11.182 -11.589 -6.342 1.00 94.69 81 GLN A O 1
ATOM 597 N N . TRP A 1 82 ? 10.108 -10.715 -8.103 1.00 94.69 82 TRP A N 1
ATOM 598 C CA . TRP A 1 82 ? 11.284 -10.063 -8.664 1.00 94.69 82 TRP A CA 1
ATOM 599 C C . TRP A 1 82 ? 11.926 -9.068 -7.681 1.00 94.69 82 TRP A C 1
ATOM 601 O O . TRP A 1 82 ? 13.145 -9.073 -7.523 1.00 94.69 82 TRP A O 1
ATOM 611 N N . LEU A 1 83 ? 11.135 -8.279 -6.937 1.00 93.38 83 LEU A N 1
ATOM 612 C CA . LEU A 1 83 ? 11.671 -7.418 -5.869 1.00 93.38 83 LEU A CA 1
ATOM 613 C C . LEU A 1 83 ? 12.415 -8.209 -4.781 1.00 93.38 83 LEU A C 1
ATOM 615 O O . LEU A 1 83 ? 13.469 -7.764 -4.313 1.00 93.38 83 LEU A O 1
ATOM 619 N N . ARG A 1 84 ? 11.892 -9.379 -4.385 1.00 91.62 84 ARG A N 1
ATOM 620 C CA . ARG A 1 84 ? 12.547 -10.262 -3.402 1.00 91.62 84 ARG A CA 1
ATOM 621 C C . ARG A 1 84 ? 13.882 -10.786 -3.920 1.00 91.62 84 ARG A C 1
ATOM 623 O O . ARG A 1 84 ? 14.841 -10.850 -3.152 1.00 91.62 84 ARG A O 1
ATOM 630 N N . ASP A 1 85 ? 13.944 -11.103 -5.209 1.00 92.62 85 ASP A N 1
ATOM 631 C CA . ASP A 1 85 ? 15.126 -11.671 -5.858 1.00 92.62 85 ASP A CA 1
ATOM 632 C C . ASP A 1 85 ? 16.204 -10.617 -6.174 1.00 92.62 85 ASP A C 1
ATOM 634 O O . ASP A 1 85 ? 17.375 -10.959 -6.342 1.00 92.62 85 ASP A O 1
ATOM 638 N N . LEU A 1 86 ? 15.855 -9.323 -6.196 1.00 90.69 86 LEU A N 1
ATOM 639 C CA . LEU A 1 86 ? 16.820 -8.234 -6.368 1.00 90.69 86 LEU A CA 1
ATOM 640 C C . LEU A 1 86 ? 17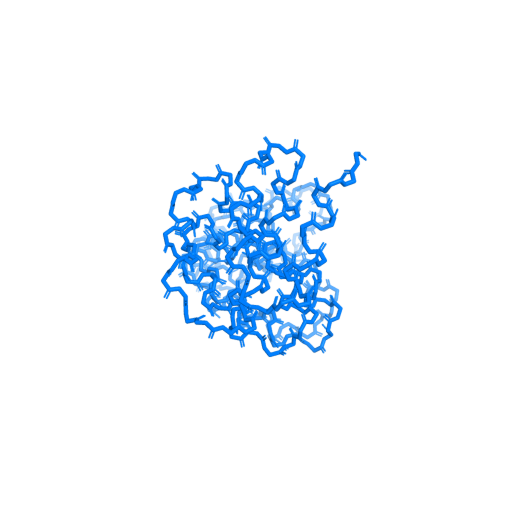.783 -8.128 -5.179 1.00 90.69 86 LEU A C 1
ATOM 642 O O . LEU A 1 86 ? 17.434 -7.577 -4.141 1.00 90.69 86 LEU A O 1
ATOM 646 N N . THR A 1 87 ? 19.020 -8.594 -5.337 1.00 89.94 87 THR A N 1
ATOM 647 C CA . THR A 1 87 ? 20.042 -8.538 -4.276 1.00 89.94 87 THR A CA 1
ATOM 648 C C . THR A 1 87 ? 20.731 -7.181 -4.145 1.00 89.94 87 THR A C 1
ATOM 650 O O . THR A 1 87 ? 21.337 -6.909 -3.112 1.00 89.94 87 THR A O 1
ATOM 653 N N . ASP A 1 88 ? 20.677 -6.348 -5.186 1.00 89.44 88 ASP A N 1
ATOM 654 C CA . ASP A 1 88 ? 21.259 -5.006 -5.171 1.00 89.44 88 ASP A CA 1
ATOM 655 C C . ASP A 1 88 ? 20.342 -4.041 -4.388 1.00 89.44 88 ASP A C 1
ATOM 657 O O . ASP A 1 88 ? 19.203 -3.799 -4.808 1.00 89.44 88 ASP A O 1
ATOM 661 N N . PRO A 1 89 ? 20.808 -3.485 -3.254 1.00 86.88 89 PRO A N 1
ATOM 662 C CA . PRO A 1 89 ? 19.985 -2.634 -2.404 1.00 86.88 89 PRO A CA 1
ATOM 663 C C . PRO A 1 89 ? 19.655 -1.274 -3.038 1.00 86.88 89 PRO A C 1
ATOM 665 O O . PRO A 1 89 ? 18.575 -0.740 -2.785 1.00 86.88 89 PRO A O 1
ATOM 668 N N . GLU A 1 90 ? 20.536 -0.713 -3.871 1.00 87.38 90 GLU A N 1
ATOM 669 C CA . GLU A 1 90 ? 20.311 0.583 -4.523 1.00 87.38 90 GLU A CA 1
ATOM 670 C C . GLU A 1 90 ? 19.286 0.455 -5.652 1.00 87.38 90 GLU A C 1
ATOM 672 O O . GLU A 1 90 ? 18.363 1.274 -5.782 1.00 87.38 90 GLU A O 1
ATOM 677 N N . LEU A 1 91 ? 19.400 -0.617 -6.443 1.00 86.31 91 LEU A N 1
ATOM 678 C CA . LEU A 1 91 ? 18.404 -0.939 -7.459 1.00 86.31 91 LEU A CA 1
ATOM 679 C C . LEU A 1 91 ? 17.054 -1.248 -6.819 1.00 86.31 91 LEU A C 1
ATOM 681 O O . LEU A 1 91 ? 16.049 -0.699 -7.271 1.00 86.31 91 LEU A O 1
ATOM 685 N N . ARG A 1 92 ? 17.016 -2.042 -5.739 1.00 89.81 92 ARG A N 1
ATOM 686 C CA . ARG A 1 92 ? 15.772 -2.329 -5.010 1.00 89.81 92 ARG A CA 1
ATOM 687 C C . ARG A 1 92 ? 15.114 -1.045 -4.515 1.00 89.81 92 ARG A C 1
ATOM 689 O O . ARG A 1 92 ? 13.962 -0.800 -4.862 1.00 89.81 92 ARG A O 1
ATOM 696 N N . ALA A 1 93 ? 15.842 -0.181 -3.808 1.00 87.19 93 ALA A N 1
ATOM 697 C CA . ALA A 1 93 ? 15.298 1.078 -3.294 1.00 87.19 93 ALA A CA 1
ATOM 698 C C . ALA A 1 93 ? 14.734 1.987 -4.407 1.00 87.19 93 ALA A C 1
ATOM 700 O O . ALA A 1 93 ? 13.749 2.700 -4.206 1.00 87.19 93 ALA A O 1
ATOM 701 N N . THR A 1 94 ? 15.319 1.934 -5.609 1.00 88.94 94 THR A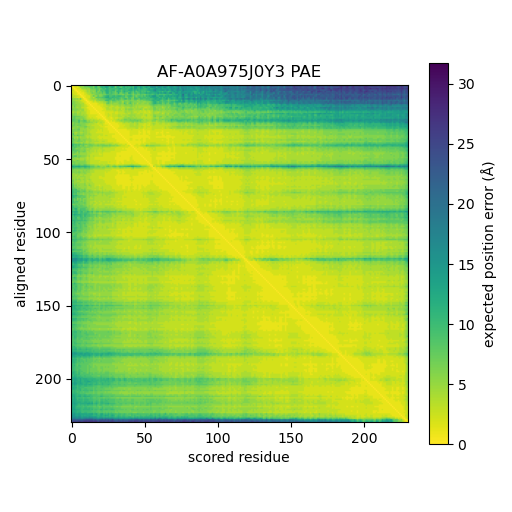 N 1
ATOM 702 C CA . THR A 1 94 ? 14.868 2.712 -6.774 1.00 88.94 94 THR A CA 1
ATOM 703 C C . THR A 1 94 ? 13.459 2.329 -7.251 1.00 88.94 94 THR A C 1
ATOM 705 O O . THR A 1 94 ? 12.701 3.201 -7.706 1.00 88.94 94 THR A O 1
ATOM 708 N N . VAL A 1 95 ? 13.119 1.039 -7.193 1.00 93.06 95 VAL A N 1
ATOM 709 C CA . VAL A 1 95 ? 11.913 0.468 -7.821 1.00 93.06 95 VAL A CA 1
ATOM 710 C C . VAL A 1 95 ? 10.874 -0.019 -6.818 1.00 93.06 95 VAL A C 1
ATOM 712 O O . VAL A 1 95 ? 9.687 0.013 -7.133 1.00 93.06 95 VAL A O 1
ATOM 715 N N . GLU A 1 96 ? 11.285 -0.409 -5.611 1.00 92.19 96 GLU A N 1
ATOM 716 C CA . GLU A 1 96 ? 10.434 -1.045 -4.602 1.00 92.19 96 GLU A CA 1
ATOM 717 C C . GLU A 1 96 ? 9.216 -0.191 -4.264 1.00 92.19 96 GLU A C 1
ATOM 719 O O . GLU A 1 96 ? 8.090 -0.657 -4.410 1.00 92.19 96 GLU A O 1
ATOM 724 N N . HIS A 1 97 ? 9.406 1.087 -3.922 1.00 90.81 97 HIS A N 1
ATOM 725 C CA . HIS A 1 97 ? 8.280 1.971 -3.615 1.00 90.81 97 HIS A CA 1
ATOM 726 C C . HIS A 1 97 ? 7.290 2.094 -4.789 1.00 90.81 97 HIS A C 1
ATOM 728 O O . HIS A 1 97 ? 6.080 2.039 -4.584 1.00 90.81 97 HIS A O 1
ATOM 734 N N . ARG A 1 98 ? 7.780 2.216 -6.032 1.00 93.69 98 ARG A N 1
ATOM 735 C CA . ARG A 1 98 ? 6.917 2.358 -7.224 1.00 93.69 98 ARG A CA 1
ATOM 736 C C . ARG A 1 98 ? 6.131 1.089 -7.491 1.00 93.69 98 ARG A C 1
ATOM 738 O O . ARG A 1 98 ? 4.928 1.163 -7.710 1.00 93.69 98 ARG A O 1
ATOM 745 N N . MET A 1 99 ? 6.810 -0.052 -7.453 1.00 95.31 99 MET A N 1
ATOM 746 C CA . MET A 1 99 ? 6.187 -1.352 -7.641 1.00 95.31 99 MET A CA 1
ATOM 747 C C . MET A 1 99 ? 5.165 -1.621 -6.534 1.00 95.31 99 MET A C 1
ATOM 749 O O . MET A 1 99 ? 4.041 -1.990 -6.841 1.00 95.31 99 MET A O 1
ATOM 753 N N . MET A 1 100 ? 5.484 -1.346 -5.267 1.00 94.38 100 MET A N 1
ATOM 754 C CA . MET A 1 100 ? 4.527 -1.501 -4.168 1.00 94.38 100 MET A CA 1
ATOM 755 C C . MET A 1 100 ? 3.293 -0.614 -4.327 1.00 94.38 100 MET A C 1
ATOM 757 O O . MET A 1 100 ? 2.185 -1.099 -4.131 1.00 94.38 100 MET A O 1
ATOM 761 N N . MET A 1 101 ? 3.447 0.664 -4.688 1.00 94.31 101 MET A N 1
ATOM 762 C CA . MET A 1 101 ? 2.297 1.555 -4.904 1.00 94.31 101 MET A CA 1
ATOM 763 C C . MET A 1 101 ? 1.471 1.148 -6.132 1.00 94.31 101 MET A C 1
ATOM 765 O O . MET A 1 101 ? 0.243 1.265 -6.124 1.00 94.31 101 MET A O 1
ATOM 769 N N . ALA A 1 102 ? 2.131 0.640 -7.174 1.00 95.56 102 ALA A N 1
ATOM 770 C CA . ALA A 1 102 ? 1.471 0.090 -8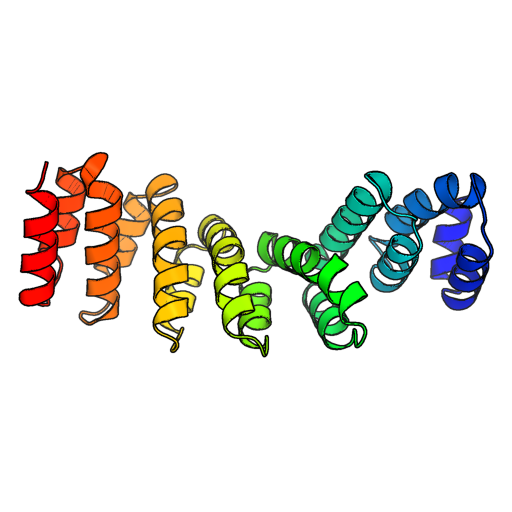.348 1.00 95.56 102 ALA A CA 1
ATOM 771 C C . ALA A 1 102 ? 0.663 -1.166 -7.990 1.00 95.56 102 ALA A C 1
ATOM 773 O O . ALA A 1 102 ? -0.533 -1.216 -8.259 1.00 95.56 102 ALA A O 1
ATOM 774 N N . VAL A 1 103 ? 1.271 -2.128 -7.288 1.00 97.38 103 VAL A N 1
ATOM 775 C CA . VAL A 1 103 ? 0.582 -3.333 -6.803 1.00 97.38 103 VAL A CA 1
ATOM 776 C C . VAL A 1 103 ? -0.543 -2.949 -5.851 1.00 97.38 103 VAL A C 1
ATOM 778 O O . VAL A 1 103 ? -1.640 -3.472 -5.983 1.00 97.38 103 VAL A O 1
ATOM 781 N N . ALA A 1 104 ? -0.343 -1.977 -4.960 1.00 96.69 104 ALA A N 1
ATOM 782 C CA . ALA A 1 104 ? -1.382 -1.531 -4.039 1.00 96.69 104 ALA A CA 1
ATOM 783 C C . ALA A 1 104 ? -2.612 -0.929 -4.735 1.00 96.69 104 ALA A C 1
ATOM 785 O O . ALA A 1 104 ? -3.686 -0.872 -4.141 1.00 96.69 104 ALA A O 1
ATOM 786 N N . SER A 1 105 ? -2.463 -0.467 -5.979 1.00 94.44 105 SER A N 1
ATOM 787 C CA . SER A 1 105 ? -3.544 0.180 -6.717 1.00 94.44 105 SER A CA 1
ATOM 788 C C . SER A 1 105 ? -4.594 -0.780 -7.263 1.00 94.44 105 SER A C 1
ATOM 790 O O . SER A 1 105 ? -5.730 -0.331 -7.417 1.00 94.44 105 SER A O 1
ATOM 792 N N . ASP A 1 106 ? -4.226 -2.048 -7.473 1.00 92.44 106 ASP A N 1
ATOM 793 C CA . ASP A 1 106 ? -5.094 -3.100 -8.028 1.00 92.44 106 ASP A CA 1
ATOM 794 C C . ASP A 1 106 ? -5.148 -4.359 -7.137 1.00 92.44 106 ASP A C 1
ATOM 796 O O . ASP A 1 106 ? -6.163 -5.049 -7.073 1.00 92.44 106 ASP A O 1
ATOM 800 N N . HIS A 1 107 ? -4.067 -4.637 -6.404 1.00 96.38 107 HIS A N 1
ATOM 801 C CA . HIS A 1 107 ? -3.858 -5.812 -5.553 1.00 96.38 107 HIS A CA 1
ATOM 802 C C . HIS A 1 107 ? -3.335 -5.415 -4.153 1.00 96.38 107 HIS A C 1
ATOM 804 O O . HIS A 1 107 ? -2.245 -5.823 -3.736 1.00 96.38 107 HIS A O 1
ATOM 810 N N . PRO A 1 108 ? -4.091 -4.606 -3.390 1.00 96.94 108 PRO A N 1
ATOM 811 C CA . PRO A 1 108 ? -3.630 -4.040 -2.121 1.00 96.94 108 PRO A CA 1
ATOM 812 C C . PRO A 1 108 ? -3.262 -5.066 -1.045 1.00 96.94 108 PRO A C 1
ATOM 814 O O . PRO A 1 108 ? -2.333 -4.823 -0.274 1.00 96.94 108 PRO A O 1
ATOM 817 N N . SER A 1 109 ? -3.925 -6.222 -1.014 1.00 96.38 109 SER A N 1
ATOM 818 C CA . SER A 1 109 ? -3.590 -7.300 -0.077 1.00 96.38 109 SER A CA 1
ATOM 819 C C . SER A 1 109 ? -2.211 -7.909 -0.350 1.00 96.38 109 SER A C 1
ATOM 821 O O . SER A 1 109 ? -1.455 -8.152 0.591 1.00 96.38 109 SER A O 1
ATOM 823 N N . ASP A 1 110 ? -1.841 -8.095 -1.621 1.00 96.38 110 ASP A N 1
ATOM 824 C CA . ASP A 1 110 ? -0.513 -8.583 -2.011 1.00 96.38 110 ASP A CA 1
ATOM 825 C C . ASP A 1 110 ? 0.578 -7.571 -1.612 1.00 96.38 110 ASP A C 1
ATOM 827 O O . ASP A 1 110 ? 1.604 -7.958 -1.047 1.00 96.38 110 ASP A O 1
ATOM 831 N N . ALA A 1 111 ? 0.336 -6.270 -1.817 1.00 96.50 111 ALA A N 1
ATOM 832 C CA . ALA A 1 111 ? 1.258 -5.213 -1.394 1.00 96.50 111 ALA A CA 1
ATOM 833 C C . ALA A 1 111 ? 1.414 -5.149 0.138 1.00 96.50 111 ALA A C 1
ATOM 835 O O . ALA A 1 111 ? 2.531 -5.047 0.647 1.00 96.50 111 ALA A O 1
ATOM 836 N N . ALA A 1 112 ? 0.312 -5.250 0.889 1.00 96.00 112 ALA A N 1
ATOM 837 C CA . ALA A 1 112 ? 0.349 -5.247 2.349 1.00 96.00 112 ALA A CA 1
ATOM 838 C C . ALA A 1 112 ? 1.115 -6.460 2.908 1.00 96.00 112 ALA A C 1
ATOM 840 O O . ALA A 1 112 ? 1.913 -6.315 3.835 1.00 96.00 112 ALA A O 1
ATOM 841 N N . ASN A 1 113 ? 0.929 -7.643 2.312 1.00 94.31 113 ASN A N 1
ATOM 842 C CA . ASN A 1 113 ? 1.666 -8.850 2.686 1.00 94.31 113 ASN A CA 1
ATOM 843 C C . ASN A 1 113 ? 3.166 -8.719 2.400 1.00 94.31 113 ASN A C 1
ATOM 845 O O . ASN A 1 113 ? 3.973 -9.076 3.254 1.00 94.31 113 ASN A O 1
ATOM 849 N N . TYR A 1 114 ? 3.544 -8.138 1.257 1.00 94.31 114 TYR A N 1
ATOM 850 C CA . TYR A 1 114 ? 4.947 -7.860 0.945 1.00 94.31 114 TYR A CA 1
ATOM 851 C C . TYR A 1 114 ? 5.600 -6.950 1.996 1.00 94.31 114 TYR A C 1
ATOM 853 O O . TYR A 1 114 ? 6.702 -7.233 2.462 1.00 94.31 114 TYR A O 1
ATOM 861 N N . VAL A 1 115 ? 4.909 -5.897 2.451 1.00 93.50 115 VAL A N 1
ATOM 862 C CA . VAL A 1 115 ? 5.438 -5.034 3.521 1.00 93.50 115 VAL A CA 1
ATOM 863 C C . VAL A 1 115 ? 5.691 -5.817 4.808 1.00 93.50 115 VAL A C 1
ATOM 865 O O . VAL A 1 115 ? 6.697 -5.587 5.472 1.00 93.50 115 VAL A O 1
ATOM 868 N N . MET A 1 116 ? 4.837 -6.778 5.163 1.00 93.56 116 MET A N 1
ATOM 869 C CA . MET A 1 116 ? 5.049 -7.597 6.364 1.00 93.56 116 MET A CA 1
ATOM 870 C C . MET A 1 116 ? 6.304 -8.478 6.294 1.00 93.56 116 MET A C 1
ATOM 872 O O . MET A 1 116 ? 6.839 -8.845 7.339 1.00 93.56 116 MET A O 1
ATOM 876 N N . GLU A 1 117 ? 6.797 -8.783 5.095 1.00 91.19 117 GLU A N 1
ATOM 877 C CA . GLU A 1 117 ? 8.019 -9.564 4.873 1.00 91.19 117 GLU A CA 1
ATOM 878 C C . GLU A 1 117 ? 9.299 -8.716 4.956 1.00 91.19 117 GLU A C 1
ATOM 880 O O . GLU A 1 117 ? 10.396 -9.263 5.095 1.00 91.19 117 GLU A O 1
ATOM 885 N N . MET A 1 118 ? 9.189 -7.383 4.894 1.00 88.25 118 MET A N 1
ATOM 886 C CA . MET A 1 118 ? 10.346 -6.494 5.002 1.00 88.25 118 MET A CA 1
ATOM 887 C C . MET A 1 118 ? 11.049 -6.687 6.344 1.00 88.25 118 MET A C 1
ATOM 889 O O . MET A 1 118 ? 10.418 -6.658 7.402 1.00 88.25 118 MET A O 1
ATOM 893 N N . GLN A 1 119 ? 12.375 -6.823 6.316 1.00 83.69 119 GLN A N 1
ATOM 894 C CA . GLN A 1 119 ? 13.159 -7.085 7.526 1.00 83.69 119 GLN A CA 1
ATOM 895 C C . GLN A 1 119 ? 13.196 -5.878 8.474 1.00 83.69 119 GLN A C 1
ATOM 897 O O . GLN A 1 119 ? 13.145 -6.064 9.688 1.00 83.69 119 GLN A O 1
ATOM 902 N N . ALA A 1 120 ? 13.244 -4.657 7.929 1.00 86.00 120 ALA A N 1
ATOM 903 C CA . ALA A 1 120 ? 13.336 -3.416 8.695 1.00 86.00 120 ALA A CA 1
ATOM 904 C C . ALA A 1 120 ? 11.948 -2.959 9.196 1.00 86.00 120 ALA A C 1
ATOM 906 O O . ALA A 1 120 ? 11.100 -2.602 8.373 1.00 86.00 120 ALA A O 1
ATOM 907 N N . PRO A 1 121 ? 11.686 -2.944 10.518 1.00 87.75 121 PRO A N 1
ATOM 908 C CA . PRO A 1 121 ? 10.409 -2.489 11.070 1.00 87.75 121 PRO A CA 1
ATOM 909 C C . PRO A 1 121 ? 10.045 -1.048 10.697 1.00 87.75 121 PRO A C 1
ATOM 911 O O . PRO A 1 121 ? 8.875 -0.751 10.463 1.00 87.75 121 PRO A O 1
ATOM 914 N N . GLU A 1 122 ? 11.036 -0.166 10.598 1.00 89.19 122 GLU A N 1
ATOM 915 C CA . GLU A 1 122 ? 10.858 1.241 10.238 1.00 89.19 122 GLU A CA 1
ATOM 916 C C . GLU A 1 122 ? 10.334 1.373 8.804 1.00 89.19 122 GLU A C 1
ATOM 918 O O . GLU A 1 122 ? 9.348 2.068 8.566 1.00 89.19 122 GLU A O 1
ATOM 923 N N . ALA A 1 123 ? 10.895 0.602 7.866 1.00 88.62 123 ALA A N 1
ATOM 924 C CA . ALA A 1 123 ? 10.437 0.577 6.477 1.00 88.62 123 ALA A CA 1
ATOM 925 C C . ALA A 1 123 ? 8.974 0.109 6.353 1.00 88.62 123 ALA A C 1
ATOM 927 O O . ALA A 1 123 ? 8.229 0.599 5.497 1.00 88.62 123 ALA A O 1
ATOM 928 N N . ARG A 1 124 ? 8.528 -0.795 7.243 1.00 92.38 124 ARG A N 1
ATOM 929 C CA . ARG A 1 124 ? 7.120 -1.221 7.307 1.00 92.38 124 ARG A CA 1
ATOM 930 C C . ARG A 1 124 ? 6.200 -0.087 7.731 1.00 92.38 124 ARG A C 1
ATOM 932 O O . ARG A 1 124 ? 5.160 0.120 7.105 1.00 92.38 124 ARG A O 1
ATOM 939 N N . LEU A 1 125 ? 6.590 0.645 8.775 1.00 93.31 125 LEU A N 1
ATOM 940 C CA . LEU A 1 125 ? 5.836 1.790 9.290 1.00 93.31 125 LEU A CA 1
ATOM 941 C C . LEU A 1 125 ? 5.745 2.926 8.269 1.00 93.31 125 LEU A C 1
ATOM 943 O O . LEU A 1 125 ? 4.712 3.584 8.190 1.00 93.31 125 LEU A O 1
ATOM 947 N N . GLU A 1 126 ? 6.793 3.133 7.474 1.00 91.19 126 GLU A N 1
ATOM 948 C CA . GLU A 1 126 ? 6.815 4.152 6.422 1.00 91.19 126 GLU A CA 1
ATOM 949 C C . GLU A 1 126 ? 5.957 3.764 5.208 1.00 91.19 126 GLU A C 1
ATOM 951 O O . GLU A 1 126 ? 5.262 4.608 4.641 1.00 91.19 126 GLU A O 1
ATOM 956 N N . SER A 1 127 ? 5.964 2.487 4.819 1.00 92.12 127 SER A N 1
ATOM 957 C CA . SER A 1 127 ? 5.311 2.028 3.584 1.00 92.12 127 SER A CA 1
ATOM 958 C C . SER A 1 127 ? 3.815 1.750 3.753 1.00 92.12 127 SER A C 1
ATOM 960 O O . SER A 1 127 ? 3.013 2.058 2.867 1.00 92.12 127 SER A O 1
ATOM 962 N N . MET A 1 128 ? 3.416 1.174 4.891 1.00 95.31 128 MET A N 1
ATOM 963 C CA . MET A 1 128 ? 2.048 0.694 5.111 1.00 95.31 128 MET A CA 1
ATOM 964 C C . MET A 1 128 ? 0.959 1.782 5.021 1.00 95.31 128 MET A C 1
ATOM 966 O O . MET A 1 128 ? -0.077 1.509 4.411 1.00 95.31 128 MET A O 1
ATOM 970 N N . PRO A 1 129 ? 1.143 3.018 5.536 1.00 94.25 129 PRO A N 1
ATOM 971 C CA . PRO A 1 129 ? 0.123 4.062 5.447 1.00 94.25 129 PRO A CA 1
ATOM 972 C C . PRO A 1 129 ? -0.330 4.372 4.013 1.00 94.25 129 PRO A C 1
ATOM 974 O O . PRO A 1 129 ? -1.520 4.574 3.783 1.00 94.25 129 PRO A O 1
ATOM 977 N N . GLY A 1 130 ? 0.585 4.378 3.038 1.00 94.25 130 GLY A N 1
ATOM 978 C CA . GLY A 1 130 ? 0.227 4.604 1.634 1.00 94.25 130 GLY A CA 1
ATOM 979 C C . GLY A 1 130 ? -0.591 3.448 1.054 1.00 94.25 130 GLY A C 1
ATOM 980 O O . GLY A 1 130 ? -1.608 3.666 0.395 1.00 94.25 130 GLY A O 1
ATOM 981 N N . ILE A 1 131 ? -0.198 2.212 1.373 1.00 97.19 131 ILE A N 1
ATOM 982 C CA . ILE A 1 131 ? -0.901 1.003 0.928 1.00 97.19 131 ILE A CA 1
ATOM 983 C C . ILE A 1 131 ? -2.305 0.951 1.523 1.00 97.19 131 ILE A C 1
ATOM 985 O O . ILE A 1 131 ? -3.266 0.743 0.787 1.00 97.19 131 ILE A O 1
ATOM 989 N N . ILE A 1 132 ? -2.456 1.186 2.831 1.00 98.12 132 ILE A N 1
ATOM 990 C CA . ILE A 1 132 ? -3.762 1.076 3.488 1.00 98.12 132 ILE A CA 1
ATOM 991 C C . ILE A 1 132 ? -4.730 2.174 3.036 1.00 98.12 132 ILE A C 1
ATOM 993 O O . ILE A 1 132 ? -5.922 1.914 2.890 1.00 98.12 132 ILE A O 1
ATOM 997 N N . GLN A 1 133 ? -4.229 3.383 2.750 1.00 96.94 133 GLN A N 1
ATOM 998 C CA . GLN A 1 133 ? -5.038 4.454 2.161 1.00 96.94 133 GLN A CA 1
ATOM 999 C C . GLN A 1 133 ? -5.570 4.069 0.782 1.00 96.94 133 GLN A C 1
ATOM 1001 O O . GLN A 1 133 ? -6.703 4.411 0.453 1.00 96.94 133 GLN A O 1
ATOM 1006 N N . ARG A 1 134 ? -4.777 3.359 -0.025 1.00 96.38 134 ARG A N 1
ATOM 1007 C CA . ARG A 1 134 ? -5.232 2.874 -1.328 1.00 96.38 134 ARG A CA 1
ATOM 1008 C C . ARG A 1 134 ? -6.189 1.698 -1.179 1.00 96.38 134 ARG A C 1
ATOM 1010 O O . ARG A 1 134 ? -7.245 1.702 -1.801 1.00 96.38 134 ARG A O 1
ATOM 1017 N N . TRP A 1 135 ? -5.868 0.748 -0.304 1.00 98.12 135 TRP A N 1
ATOM 1018 C CA . TRP A 1 135 ? -6.700 -0.423 -0.050 1.00 98.12 135 TRP A CA 1
ATOM 1019 C C . TRP A 1 135 ? -8.105 -0.029 0.389 1.00 98.12 135 TRP A C 1
ATOM 1021 O O . TRP A 1 135 ? -9.083 -0.492 -0.189 1.00 98.12 135 TRP A O 1
ATOM 1031 N N . VAL A 1 136 ? -8.225 0.888 1.350 1.00 98.38 136 VAL A N 1
ATOM 1032 C CA . VAL A 1 136 ? -9.529 1.275 1.896 1.00 98.38 136 VAL A CA 1
ATOM 1033 C C . VAL A 1 136 ? -10.424 1.992 0.875 1.00 98.38 136 VAL A C 1
ATOM 1035 O O . VAL A 1 136 ? -11.639 1.999 1.029 1.00 98.38 136 VAL A O 1
ATOM 1038 N N . GLN A 1 137 ? -9.852 2.565 -0.190 1.00 96.50 137 GLN A N 1
ATOM 1039 C CA . GLN A 1 137 ? -10.629 3.137 -1.298 1.00 96.50 137 GLN A CA 1
ATOM 1040 C C . GLN A 1 137 ? -11.241 2.070 -2.211 1.00 96.50 137 GLN A C 1
ATOM 1042 O O . GLN A 1 137 ? -12.191 2.371 -2.928 1.00 96.50 137 GLN A O 1
ATOM 1047 N N . ILE A 1 138 ? -10.669 0.864 -2.231 1.00 96.19 138 ILE A N 1
ATOM 1048 C CA . ILE A 1 138 ? -11.062 -0.229 -3.128 1.00 96.19 138 ILE A CA 1
ATOM 1049 C C . ILE A 1 138 ? -11.917 -1.241 -2.354 1.00 96.19 138 ILE A C 1
ATOM 1051 O O . ILE A 1 138 ? -13.023 -1.569 -2.772 1.00 96.19 138 ILE A O 1
ATOM 1055 N N . GLU A 1 139 ? -11.421 -1.704 -1.203 1.00 97.62 139 GLU A N 1
ATOM 1056 C CA . GLU A 1 139 ? -12.025 -2.754 -0.376 1.00 97.62 139 GLU A CA 1
ATOM 1057 C C . GLU A 1 139 ? -11.948 -2.379 1.121 1.00 97.62 139 GLU A C 1
ATOM 1059 O O . GLU A 1 139 ? -11.139 -2.937 1.871 1.00 97.62 139 GLU A O 1
ATOM 1064 N N . PRO A 1 140 ? -12.769 -1.424 1.595 1.00 97.94 140 PRO A N 1
ATOM 1065 C CA . PRO A 1 140 ? -12.646 -0.873 2.944 1.00 97.94 140 PRO A CA 1
ATOM 1066 C C . PRO A 1 140 ? -12.788 -1.900 4.074 1.00 97.94 140 PRO A C 1
ATOM 1068 O O . PRO A 1 140 ? -12.003 -1.874 5.023 1.00 97.94 140 PRO A O 1
ATOM 1071 N N . GLU A 1 141 ? -13.743 -2.832 3.975 1.00 97.50 141 GLU A N 1
ATOM 1072 C CA . GLU A 1 141 ? -13.917 -3.870 5.003 1.00 97.50 141 GLU A CA 1
ATOM 1073 C C . GLU A 1 141 ? -12.726 -4.842 5.033 1.00 97.50 141 GLU A C 1
ATOM 1075 O O . GLU A 1 141 ? -12.256 -5.183 6.117 1.00 97.50 141 GLU A O 1
ATOM 1080 N N . ALA A 1 142 ? -12.181 -5.220 3.868 1.00 98.06 142 ALA A N 1
ATOM 1081 C CA . ALA A 1 142 ? -11.015 -6.102 3.783 1.00 98.06 142 ALA A CA 1
ATOM 1082 C C . ALA A 1 142 ? -9.749 -5.433 4.344 1.00 98.06 142 ALA A C 1
ATOM 1084 O O . ALA A 1 142 ? -9.003 -6.062 5.096 1.00 98.06 142 ALA A O 1
ATOM 1085 N N . ALA A 1 143 ? -9.542 -4.146 4.046 1.00 98.12 143 ALA A N 1
ATOM 1086 C CA . ALA A 1 143 ? -8.462 -3.348 4.622 1.00 98.12 143 ALA A CA 1
ATOM 1087 C C . ALA A 1 143 ? -8.558 -3.305 6.157 1.00 98.12 143 ALA A C 1
ATOM 1089 O O . ALA A 1 143 ? -7.568 -3.511 6.861 1.00 98.12 143 ALA A O 1
ATOM 1090 N N . ALA A 1 144 ? -9.762 -3.094 6.691 1.00 97.62 144 ALA A N 1
ATOM 1091 C CA . ALA A 1 144 ? -9.984 -3.033 8.131 1.00 97.62 144 ALA A CA 1
ATOM 1092 C C . ALA A 1 144 ? -9.822 -4.389 8.827 1.00 97.62 144 ALA A C 1
ATOM 1094 O O . ALA A 1 144 ? -9.260 -4.452 9.924 1.00 97.62 144 ALA A O 1
ATOM 1095 N N . ASP A 1 145 ? -10.249 -5.473 8.179 1.00 96.12 145 ASP A N 1
ATOM 1096 C CA . ASP A 1 145 ? -9.995 -6.833 8.647 1.00 96.12 145 ASP A CA 1
ATOM 1097 C C . ASP A 1 145 ? -8.502 -7.165 8.669 1.00 96.12 145 ASP A C 1
ATOM 1099 O O . ASP A 1 145 ? -8.027 -7.778 9.628 1.00 96.12 145 ASP A O 1
ATOM 1103 N N . TRP A 1 146 ? -7.746 -6.706 7.672 1.00 97.31 146 TRP A N 1
ATOM 1104 C CA . TRP A 1 146 ? -6.297 -6.860 7.661 1.00 97.31 146 TRP A CA 1
ATOM 1105 C C . TRP A 1 146 ? -5.634 -6.077 8.799 1.00 97.31 146 TRP A C 1
ATOM 1107 O O . TRP A 1 146 ? -4.868 -6.663 9.561 1.00 97.31 146 TRP A O 1
ATOM 1117 N N . VAL A 1 147 ? -5.984 -4.796 8.994 1.00 97.19 147 VAL A N 1
ATOM 1118 C CA . VAL A 1 147 ? -5.443 -3.965 10.093 1.00 97.19 147 VAL A CA 1
ATOM 1119 C C . VAL A 1 147 ? -5.729 -4.598 11.454 1.00 97.19 147 VAL A C 1
ATOM 1121 O O . VAL A 1 147 ? -4.856 -4.619 12.321 1.00 97.19 147 VAL A O 1
ATOM 1124 N N . ARG A 1 148 ? -6.920 -5.176 11.641 1.00 95.56 148 ARG A N 1
ATOM 1125 C CA . ARG A 1 148 ? -7.272 -5.928 12.854 1.00 95.56 148 ARG A CA 1
ATOM 1126 C C . ARG A 1 148 ? -6.344 -7.123 13.098 1.00 95.56 148 ARG A C 1
ATOM 1128 O O . ARG A 1 148 ? -6.056 -7.433 14.251 1.00 95.56 148 ARG A O 1
ATOM 1135 N N . GLY A 1 149 ? -5.894 -7.788 12.034 1.00 94.62 149 GLY A N 1
ATOM 1136 C CA . GLY A 1 149 ? -4.975 -8.926 12.086 1.00 94.62 149 GLY A CA 1
ATOM 1137 C C . GLY A 1 149 ? -3.509 -8.560 12.344 1.00 94.62 149 GLY A C 1
ATOM 1138 O O . GLY A 1 149 ? -2.701 -9.453 12.596 1.00 94.62 149 GLY A O 1
ATOM 1139 N N . VAL A 1 150 ? -3.143 -7.273 12.311 1.00 94.81 150 VAL A N 1
ATOM 1140 C CA . VAL A 1 150 ? -1.766 -6.830 12.563 1.00 94.81 150 VAL A CA 1
ATOM 1141 C C . VAL A 1 150 ? -1.430 -6.954 14.053 1.00 94.81 150 VAL A C 1
ATOM 1143 O O . VAL A 1 150 ? -1.893 -6.174 14.893 1.00 94.81 150 VAL A O 1
ATOM 1146 N N . SER A 1 151 ? -0.573 -7.926 14.376 1.00 91.75 151 SER A N 1
ATOM 1147 C CA . SER A 1 151 ? -0.102 -8.186 15.744 1.00 91.75 151 SER A CA 1
ATOM 1148 C C . SER A 1 151 ? 0.762 -7.055 16.309 1.00 91.75 151 SER A C 1
ATOM 1150 O O . SER A 1 151 ? 0.690 -6.761 17.502 1.00 91.75 151 SER A O 1
ATOM 1152 N N . ASP A 1 152 ? 1.570 -6.410 15.463 1.00 91.94 152 ASP A N 1
ATOM 1153 C CA . ASP A 1 152 ? 2.397 -5.267 15.855 1.00 91.94 152 ASP A CA 1
ATOM 1154 C C . ASP A 1 152 ? 1.504 -4.054 16.159 1.00 91.94 152 ASP A C 1
ATOM 1156 O O . ASP A 1 152 ? 0.835 -3.508 15.280 1.00 91.94 152 ASP A O 1
ATOM 1160 N N . ALA A 1 153 ? 1.474 -3.634 17.424 1.00 90.94 153 ALA A N 1
ATOM 1161 C CA . ALA A 1 153 ? 0.604 -2.552 17.874 1.00 90.94 153 ALA A CA 1
ATOM 1162 C C . ALA A 1 153 ? 0.956 -1.191 17.248 1.00 90.94 153 ALA A C 1
ATOM 1164 O O . ALA A 1 153 ? 0.052 -0.393 16.981 1.00 90.94 153 ALA A O 1
ATOM 1165 N N . ASN A 1 154 ? 2.239 -0.932 16.980 1.00 91.62 154 ASN A N 1
ATOM 1166 C CA . ASN A 1 154 ? 2.682 0.322 16.375 1.00 91.62 154 ASN A CA 1
ATOM 1167 C C . ASN A 1 154 ? 2.239 0.380 14.915 1.00 91.62 154 ASN A C 1
ATOM 1169 O O . ASN A 1 154 ? 1.644 1.371 14.492 1.00 91.62 154 ASN A O 1
ATOM 1173 N N . LEU A 1 155 ? 2.449 -0.705 14.167 1.00 93.69 155 LEU A N 1
ATOM 1174 C CA . LEU A 1 155 ? 2.026 -0.795 12.772 1.00 93.69 155 LEU A CA 1
ATOM 1175 C C . LEU A 1 155 ? 0.502 -0.768 12.637 1.00 93.69 155 LEU A C 1
ATOM 1177 O O . LEU A 1 155 ? -0.022 -0.071 11.764 1.00 93.69 155 LEU A O 1
ATOM 1181 N N . ARG A 1 156 ? -0.222 -1.457 13.529 1.00 94.69 156 ARG A N 1
ATOM 1182 C CA . ARG A 1 156 ? -1.688 -1.406 13.572 1.00 94.69 156 ARG A CA 1
ATOM 1183 C C . ARG A 1 156 ? -2.179 0.024 13.781 1.00 94.69 156 ARG A C 1
ATOM 1185 O O . ARG A 1 156 ? -3.003 0.500 13.007 1.00 94.69 156 ARG A O 1
ATOM 1192 N N . THR A 1 157 ? -1.626 0.734 14.764 1.00 91.31 157 THR A N 1
ATOM 1193 C CA . THR A 1 157 ? -1.993 2.130 15.059 1.00 91.31 157 THR A CA 1
ATOM 1194 C C . THR A 1 157 ? -1.667 3.063 13.890 1.00 91.31 157 THR A C 1
ATOM 1196 O O . THR A 1 157 ? -2.507 3.875 13.495 1.00 91.31 157 THR A O 1
ATOM 1199 N N . ALA A 1 158 ? -0.479 2.914 13.295 1.00 91.94 158 ALA A N 1
ATOM 1200 C CA . ALA A 1 158 ? -0.039 3.698 12.143 1.00 91.94 158 ALA A CA 1
ATOM 1201 C C . ALA A 1 158 ? -0.909 3.465 10.895 1.00 91.94 158 ALA A C 1
ATOM 1203 O O . ALA A 1 158 ? -1.060 4.372 10.081 1.00 91.94 158 ALA A O 1
ATOM 1204 N N . SER A 1 159 ? -1.516 2.282 10.763 1.00 96.75 159 SER A N 1
ATOM 1205 C CA . SER A 1 159 ? -2.403 1.930 9.645 1.00 96.75 159 SER A CA 1
ATOM 1206 C C . SER A 1 159 ? -3.858 2.337 9.894 1.00 96.75 159 SER A C 1
ATOM 1208 O O . SER A 1 159 ? -4.562 2.753 8.972 1.00 96.75 159 SER A O 1
ATOM 1210 N N . LEU A 1 160 ? -4.307 2.259 11.150 1.00 96.31 160 LEU A N 1
ATOM 1211 C CA . LEU A 1 160 ? -5.692 2.495 11.547 1.00 96.31 160 LEU A CA 1
ATOM 1212 C C . LEU A 1 160 ? -6.143 3.929 11.250 1.00 96.31 160 LEU A C 1
ATOM 1214 O O . LEU A 1 160 ? -7.192 4.130 10.642 1.00 96.31 160 LEU A O 1
ATOM 1218 N N . GLN A 1 161 ? -5.361 4.939 11.642 1.00 94.75 161 GLN A N 1
ATOM 1219 C CA . GLN A 1 161 ? -5.759 6.336 11.433 1.00 94.75 161 GLN A CA 1
ATOM 1220 C C . GLN A 1 161 ? -5.897 6.719 9.948 1.00 94.75 161 GLN A C 1
ATOM 1222 O O . GLN A 1 161 ? -6.942 7.268 9.589 1.00 94.75 161 GLN A O 1
ATOM 1227 N N . PRO A 1 162 ? -4.905 6.464 9.069 1.00 96.88 162 PRO A N 1
ATOM 1228 C CA . PRO A 1 162 ? -5.034 6.736 7.638 1.00 96.88 162 PRO A CA 1
ATOM 1229 C C . PRO A 1 162 ? -6.238 6.041 7.003 1.00 96.88 162 PRO A C 1
ATOM 1231 O O . PRO A 1 162 ? -6.990 6.678 6.267 1.00 96.88 162 PRO A O 1
ATOM 1234 N N . MET A 1 163 ? -6.454 4.767 7.343 1.00 98.19 163 MET A N 1
ATOM 1235 C CA . MET A 1 163 ? -7.596 3.987 6.871 1.00 98.19 163 MET A CA 1
ATOM 1236 C C . MET A 1 163 ? -8.924 4.648 7.258 1.00 98.19 163 MET A C 1
ATOM 1238 O O . MET A 1 163 ? -9.765 4.916 6.401 1.00 98.19 163 MET A O 1
ATOM 1242 N N . LEU A 1 164 ? -9.094 4.966 8.546 1.00 98.00 164 LEU A N 1
ATOM 1243 C CA . LEU A 1 164 ? -10.316 5.574 9.068 1.00 98.00 164 LEU A CA 1
ATOM 1244 C C . LEU A 1 164 ? -10.574 6.964 8.484 1.00 98.00 164 LEU A C 1
ATOM 1246 O O . LEU A 1 164 ? -11.720 7.282 8.183 1.00 98.00 164 LEU A O 1
ATOM 1250 N N . ARG A 1 165 ? -9.535 7.785 8.279 1.00 96.88 165 ARG A N 1
ATOM 1251 C CA . ARG A 1 165 ? -9.680 9.116 7.661 1.00 96.88 165 ARG A CA 1
ATOM 1252 C C . ARG A 1 165 ? -10.232 9.021 6.242 1.00 96.88 165 ARG A C 1
ATOM 1254 O O . ARG A 1 165 ? -11.187 9.723 5.922 1.00 96.88 165 ARG A O 1
ATOM 1261 N N . VAL A 1 166 ? -9.657 8.147 5.416 1.00 97.69 166 VAL A N 1
ATOM 1262 C CA . VAL A 1 166 ? -10.099 7.973 4.026 1.00 97.69 166 VAL A CA 1
ATOM 1263 C C . VAL A 1 166 ? -11.503 7.370 3.978 1.00 97.69 166 VAL A C 1
ATOM 1265 O O . VAL A 1 166 ? -12.362 7.889 3.266 1.00 97.69 166 VAL A O 1
ATOM 1268 N N . TRP A 1 167 ? -11.782 6.338 4.780 1.00 98.06 167 TRP A N 1
ATOM 1269 C CA . TRP A 1 167 ? -13.104 5.707 4.799 1.00 98.06 167 TRP A CA 1
ATOM 1270 C C . TRP A 1 167 ? -14.194 6.656 5.307 1.00 98.06 167 TRP A C 1
ATOM 1272 O O . TRP A 1 167 ? -15.258 6.756 4.704 1.00 98.06 167 TRP A O 1
ATOM 1282 N N . ALA A 1 168 ? -13.925 7.412 6.373 1.00 96.62 168 ALA A N 1
ATOM 1283 C CA . ALA A 1 168 ? -14.872 8.384 6.911 1.00 96.62 168 ALA A CA 1
ATOM 1284 C C . ALA A 1 168 ? -15.189 9.509 5.921 1.00 96.62 168 ALA A C 1
ATOM 1286 O O . ALA A 1 168 ? -16.307 10.021 5.920 1.00 96.62 168 ALA A O 1
ATOM 1287 N N . GLN A 1 169 ? -14.219 9.896 5.090 1.00 95.75 169 GLN A N 1
ATOM 1288 C CA . GLN A 1 169 ? -14.416 10.906 4.057 1.00 95.75 169 GLN A CA 1
ATOM 1289 C C . GLN A 1 169 ? -15.222 10.363 2.871 1.00 95.75 169 GLN A C 1
ATOM 1291 O O . GLN A 1 169 ? -16.104 11.058 2.371 1.00 95.75 169 GLN A O 1
ATOM 1296 N N . ALA A 1 170 ? -14.924 9.143 2.420 1.00 96.88 170 ALA A N 1
ATOM 1297 C CA . ALA A 1 170 ? -15.563 8.548 1.249 1.00 96.88 170 ALA A CA 1
ATOM 1298 C C . ALA A 1 170 ? -16.963 7.983 1.548 1.00 96.88 170 ALA A C 1
ATOM 1300 O O . ALA A 1 170 ? -17.893 8.204 0.776 1.00 96.88 170 ALA A O 1
ATOM 1301 N N . ALA A 1 171 ? -17.120 7.265 2.664 1.00 97.00 171 ALA A N 1
ATOM 1302 C CA . ALA A 1 171 ? -18.333 6.519 2.999 1.00 97.00 171 ALA A CA 1
ATOM 1303 C C . ALA A 1 171 ? -18.572 6.442 4.529 1.00 97.00 171 ALA A C 1
ATOM 1305 O O . ALA A 1 171 ? -18.503 5.366 5.132 1.00 97.00 171 ALA A O 1
ATOM 1306 N N . PRO A 1 172 ? -18.903 7.567 5.197 1.00 95.00 172 PRO A N 1
ATOM 1307 C CA . PRO A 1 172 ? -19.056 7.618 6.657 1.00 95.00 172 PRO A CA 1
ATOM 1308 C C . PRO A 1 172 ? -20.164 6.702 7.200 1.00 95.00 172 PRO A C 1
ATOM 1310 O O . PRO A 1 172 ? -20.037 6.166 8.302 1.00 95.00 172 PRO A O 1
ATOM 1313 N N . ALA A 1 173 ? -21.248 6.502 6.441 1.00 95.50 173 ALA A N 1
ATOM 1314 C CA . ALA A 1 173 ? -22.338 5.605 6.830 1.00 95.50 173 ALA A CA 1
ATOM 1315 C C . ALA A 1 173 ? -21.912 4.128 6.785 1.00 95.50 173 ALA A C 1
ATOM 1317 O O . ALA A 1 173 ? -22.247 3.363 7.690 1.00 95.50 173 ALA A O 1
ATOM 1318 N N . GLU A 1 174 ? -21.135 3.735 5.771 1.00 97.50 174 GLU A N 1
ATOM 1319 C CA . GLU A 1 174 ? -20.585 2.380 5.664 1.00 97.50 174 GLU A CA 1
ATOM 1320 C C . GLU A 1 174 ? -19.624 2.092 6.815 1.00 97.50 174 GLU A C 1
ATOM 1322 O O . GLU A 1 174 ? -19.787 1.085 7.503 1.00 97.50 174 GLU A O 1
ATOM 1327 N N . LEU A 1 175 ? -18.709 3.024 7.105 1.00 97.69 175 LEU A N 1
ATOM 1328 C CA . LEU A 1 175 ? -17.806 2.927 8.250 1.00 97.69 175 LEU A CA 1
ATOM 1329 C C . LEU A 1 175 ? -18.574 2.779 9.571 1.00 97.69 175 LEU A C 1
ATOM 1331 O O . LEU A 1 175 ? -18.248 1.921 10.394 1.00 97.69 175 LEU A O 1
ATOM 1335 N N . ARG A 1 176 ? -19.630 3.580 9.775 1.00 95.56 176 ARG A N 1
ATOM 1336 C CA . ARG A 1 176 ? -20.454 3.516 10.992 1.00 95.56 176 ARG A CA 1
ATOM 1337 C C . ARG A 1 176 ? -21.139 2.159 11.145 1.00 95.56 176 ARG A C 1
ATOM 1339 O O . ARG A 1 176 ? -21.169 1.617 12.256 1.00 95.56 176 ARG A O 1
ATOM 1346 N N . ASN A 1 177 ? -21.676 1.627 10.049 1.00 96.31 177 ASN A N 1
ATOM 1347 C CA . ASN A 1 177 ? -22.332 0.325 10.012 1.00 96.31 177 ASN A CA 1
ATOM 1348 C C . ASN A 1 177 ? -21.328 -0.803 10.258 1.00 96.31 177 ASN A C 1
ATOM 1350 O O . ASN A 1 177 ? -21.591 -1.683 11.079 1.00 96.31 177 ASN A O 1
ATOM 1354 N N . TRP A 1 178 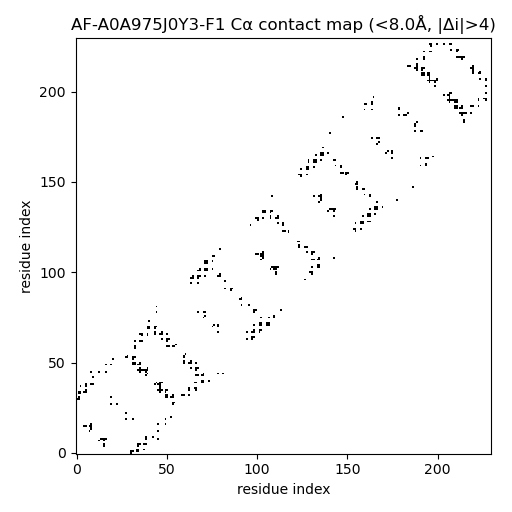? -20.165 -0.768 9.606 1.00 97.38 178 TRP A N 1
ATOM 1355 C CA . TRP A 1 178 ? -19.088 -1.726 9.840 1.00 97.38 178 TRP A CA 1
ATOM 1356 C C . TRP A 1 178 ? -18.624 -1.707 11.300 1.00 97.38 178 TRP A C 1
ATOM 1358 O O . TRP A 1 178 ? -18.610 -2.764 11.930 1.00 97.38 178 TRP A O 1
ATOM 1368 N N . TRP A 1 179 ? -18.353 -0.531 11.882 1.00 96.62 179 TRP A N 1
ATOM 1369 C CA . TRP A 1 179 ? -17.938 -0.411 13.286 1.00 96.62 179 TRP A CA 1
ATOM 1370 C C . TRP A 1 179 ? -18.992 -0.972 14.253 1.00 96.62 179 TRP A C 1
ATOM 1372 O O . TRP A 1 179 ? -18.651 -1.655 15.218 1.00 96.62 179 TRP A O 1
ATOM 1382 N N . SER A 1 180 ? -20.283 -0.737 13.984 1.00 93.56 180 SER A N 1
ATOM 1383 C CA . SER A 1 180 ? -21.376 -1.232 14.837 1.00 93.56 180 SER A CA 1
ATOM 1384 C C . SER A 1 180 ? -21.493 -2.759 14.884 1.00 93.56 180 SER A C 1
ATOM 1386 O O . SER A 1 180 ? -21.984 -3.296 15.874 1.00 93.56 180 SER A O 1
ATOM 1388 N N . ARG A 1 181 ? -21.024 -3.451 13.835 1.00 95.06 181 ARG A N 1
ATOM 1389 C CA . ARG A 1 181 ? -21.017 -4.917 13.732 1.00 95.06 181 ARG A CA 1
ATOM 1390 C C . ARG A 1 181 ? -19.783 -5.559 14.365 1.00 95.06 181 ARG A C 1
ATOM 1392 O O . ARG A 1 181 ? -19.736 -6.782 14.470 1.00 95.06 181 ARG A O 1
ATOM 1399 N N . GLN A 1 182 ? -18.782 -4.769 14.759 1.00 94.44 182 GLN A N 1
ATOM 1400 C CA . GLN A 1 182 ? -17.563 -5.322 15.337 1.00 94.44 182 GLN A CA 1
ATOM 1401 C C . GLN A 1 182 ? -17.842 -5.926 16.720 1.00 94.44 182 GLN A C 1
ATOM 1403 O O . GLN A 1 182 ? -18.608 -5.344 17.499 1.00 94.44 182 GLN A O 1
ATOM 1408 N N . PRO A 1 183 ? -17.205 -7.062 17.062 1.00 93.06 183 PRO A N 1
ATOM 1409 C CA . PRO A 1 183 ? -17.265 -7.604 18.411 1.00 93.06 183 PRO A CA 1
ATOM 1410 C C . PRO A 1 183 ? -16.809 -6.572 19.443 1.00 93.06 183 PRO A C 1
ATOM 1412 O O . PRO A 1 183 ? -15.928 -5.751 19.177 1.00 93.06 183 PRO A O 1
ATOM 1415 N N . GLU A 1 184 ? -17.396 -6.617 20.635 1.00 90.81 184 GLU A N 1
ATOM 1416 C CA . GLU A 1 184 ? -16.857 -5.862 21.764 1.00 90.81 184 GLU A CA 1
ATOM 1417 C C . GLU A 1 184 ? -15.425 -6.307 22.073 1.00 90.81 184 GLU A C 1
ATOM 1419 O O . GLU A 1 184 ? -15.082 -7.485 21.960 1.00 90.81 184 GLU A O 1
ATOM 1424 N N . GLY A 1 185 ? -14.576 -5.347 22.436 1.00 91.69 185 GLY A N 1
ATOM 1425 C CA . GLY A 1 185 ? -13.174 -5.597 22.742 1.00 91.69 185 GLY A CA 1
ATOM 1426 C C . GLY A 1 185 ? -12.255 -4.459 22.317 1.00 91.69 185 GLY A C 1
ATOM 1427 O O . GLY A 1 185 ? -12.695 -3.402 21.855 1.00 91.69 185 GLY A O 1
ATOM 1428 N N . THR A 1 186 ? -10.953 -4.704 22.463 1.00 92.31 186 THR A N 1
ATOM 1429 C CA . THR A 1 186 ? -9.896 -3.700 22.287 1.00 92.31 186 THR A CA 1
ATOM 1430 C C . THR A 1 186 ? -9.948 -3.029 20.921 1.00 92.31 186 THR A C 1
ATOM 1432 O O . THR A 1 186 ? -9.992 -1.808 20.855 1.00 92.31 186 THR A O 1
ATOM 1435 N N . PHE A 1 187 ? -10.039 -3.797 19.833 1.00 93.75 187 PHE A N 1
ATOM 1436 C CA . PHE A 1 187 ? -10.032 -3.230 18.481 1.00 93.75 187 PHE A CA 1
ATOM 1437 C C . PHE A 1 187 ? -11.236 -2.311 18.210 1.00 93.75 187 PHE A C 1
ATOM 1439 O O . PHE A 1 187 ? -11.092 -1.243 17.619 1.00 93.75 187 PHE A O 1
ATOM 1446 N N . ARG A 1 188 ? -12.433 -2.672 18.694 1.00 95.50 188 ARG A N 1
ATOM 1447 C CA . ARG A 1 188 ? -13.627 -1.825 18.547 1.00 95.50 188 ARG A CA 1
ATOM 1448 C C . ARG A 1 188 ? -13.490 -0.511 19.318 1.00 95.50 188 ARG A C 1
ATOM 1450 O O . ARG A 1 188 ? -13.946 0.522 18.824 1.00 95.50 188 ARG A O 1
ATOM 1457 N N . ASN A 1 189 ? -12.853 -0.552 20.490 1.00 95.50 189 ASN A N 1
ATOM 1458 C CA . ASN A 1 189 ? -12.531 0.637 21.276 1.00 95.50 189 ASN A CA 1
ATOM 1459 C C . ASN A 1 189 ? -11.446 1.486 20.582 1.00 95.50 189 ASN A C 1
ATOM 1461 O O . ASN A 1 189 ? -11.624 2.693 20.480 1.00 95.50 189 ASN A O 1
ATOM 1465 N N . GLU A 1 190 ? -10.390 0.877 20.023 1.00 94.19 190 GLU A N 1
ATOM 1466 C CA . GLU A 1 190 ? -9.337 1.567 19.250 1.00 94.19 190 GLU A CA 1
ATOM 1467 C C . GLU A 1 190 ? -9.924 2.343 18.054 1.00 94.19 190 GLU A C 1
ATOM 1469 O O . GLU A 1 190 ? -9.599 3.517 17.846 1.00 94.19 190 GLU A O 1
ATOM 1474 N N . VAL A 1 191 ? -10.835 1.716 17.295 1.00 96.94 191 VAL A N 1
ATOM 1475 C CA . VAL A 1 191 ? -11.568 2.363 16.192 1.00 96.94 191 VAL A CA 1
ATOM 1476 C C . VAL A 1 191 ? -12.399 3.535 16.711 1.00 96.94 191 VAL A C 1
ATOM 1478 O O . VAL A 1 191 ? -12.322 4.632 16.162 1.00 96.94 191 VAL A O 1
ATOM 1481 N N . ALA A 1 192 ? -13.182 3.320 17.771 1.00 97.19 192 ALA A N 1
ATOM 1482 C CA . ALA A 1 192 ? -14.062 4.336 18.336 1.00 97.19 192 ALA A CA 1
ATOM 1483 C C . ALA A 1 192 ? -13.284 5.556 18.857 1.00 97.19 192 ALA A C 1
ATOM 1485 O O . ALA A 1 192 ? -13.614 6.687 18.506 1.00 97.19 192 ALA A O 1
ATOM 1486 N N . SER A 1 193 ? -12.209 5.336 19.619 1.00 95.56 193 SER A N 1
ATOM 1487 C CA . SER A 1 193 ? -11.315 6.400 20.088 1.00 95.56 193 SER A CA 1
ATOM 1488 C C . SER A 1 193 ? -10.683 7.161 18.922 1.00 95.56 193 SER A C 1
ATOM 1490 O O . SER A 1 193 ? -10.703 8.390 18.913 1.00 95.56 193 SER A O 1
ATOM 1492 N N . SER A 1 194 ? -10.188 6.452 17.902 1.00 95.38 194 SER A N 1
ATOM 1493 C CA . SER A 1 194 ? -9.589 7.083 16.720 1.00 95.38 194 SER A CA 1
ATOM 1494 C C . SER A 1 194 ? -10.603 7.932 15.953 1.00 95.38 194 SER A C 1
ATOM 1496 O O . SER A 1 194 ? -10.295 9.055 15.560 1.00 95.38 194 SER A O 1
ATOM 1498 N N . MET A 1 195 ? -11.829 7.435 15.776 1.00 96.88 195 MET A N 1
ATOM 1499 C CA . MET A 1 195 ? -12.904 8.168 15.108 1.00 96.88 195 MET A CA 1
ATOM 1500 C C . MET A 1 195 ? -13.359 9.395 15.892 1.00 96.88 195 MET A C 1
ATOM 1502 O O . MET A 1 195 ? -13.554 10.451 15.289 1.00 96.88 195 MET A O 1
ATOM 1506 N N . ALA A 1 196 ? -13.469 9.286 17.219 1.00 96.44 196 ALA A N 1
ATOM 1507 C CA . ALA A 1 196 ? -13.743 10.427 18.082 1.00 96.44 196 ALA A CA 1
ATOM 1508 C C . ALA A 1 196 ? -12.688 11.525 17.881 1.00 96.44 196 ALA A C 1
ATOM 1510 O O . ALA A 1 196 ? -13.036 12.669 17.601 1.00 96.44 196 ALA A O 1
ATOM 1511 N N . SER A 1 197 ? -11.400 11.171 17.905 1.00 94.19 197 SER A N 1
ATOM 1512 C CA . SER A 1 197 ? -10.316 12.130 17.664 1.00 94.19 197 SER A CA 1
ATOM 1513 C C . SER A 1 197 ? -10.309 12.703 16.242 1.00 94.19 197 SER A C 1
ATOM 1515 O O . SER A 1 197 ? -10.095 13.899 16.070 1.00 94.19 197 SER A O 1
ATOM 1517 N N . ILE A 1 198 ? -10.555 11.885 15.211 1.00 93.75 198 ILE A N 1
ATOM 1518 C CA . ILE A 1 198 ? -10.579 12.334 13.806 1.00 93.75 198 ILE A CA 1
ATOM 1519 C C . ILE A 1 198 ? -11.704 13.350 13.567 1.00 93.75 198 ILE A C 1
ATOM 1521 O O . ILE A 1 198 ? -11.517 14.312 12.821 1.00 93.75 198 ILE A O 1
ATOM 1525 N N . MET A 1 199 ? -12.868 13.132 14.180 1.00 94.38 199 MET A N 1
ATOM 1526 C CA . MET A 1 199 ? -14.067 13.937 13.949 1.00 94.38 199 MET A CA 1
ATOM 1527 C C . MET A 1 199 ? -14.224 15.106 14.921 1.00 94.38 199 MET A C 1
ATOM 1529 O O . MET A 1 199 ? -15.072 15.954 14.670 1.00 94.38 199 MET A O 1
ATOM 1533 N N . ALA A 1 200 ? -13.426 15.185 15.990 1.00 94.19 200 ALA A N 1
ATOM 1534 C CA . ALA A 1 200 ? -13.576 16.184 17.051 1.00 94.19 200 ALA A CA 1
ATOM 1535 C C . ALA A 1 200 ? -13.741 17.616 16.513 1.00 94.19 200 ALA A C 1
ATOM 1537 O O . ALA A 1 200 ? -14.676 18.315 16.888 1.00 94.19 200 ALA A O 1
ATOM 1538 N N . ALA A 1 201 ? -12.885 18.018 15.569 1.00 90.12 201 ALA A N 1
ATOM 1539 C CA . ALA A 1 201 ? -12.885 19.373 15.019 1.00 90.12 201 ALA A CA 1
ATOM 1540 C C . ALA A 1 201 ? -13.934 19.611 13.917 1.00 90.12 201 ALA A C 1
ATOM 1542 O O . ALA A 1 201 ? -14.360 20.742 13.702 1.00 90.12 201 ALA A O 1
ATOM 1543 N N . THR A 1 202 ? -14.326 18.573 13.173 1.00 91.50 202 THR A N 1
ATOM 1544 C CA . THR A 1 202 ? -15.140 18.717 11.948 1.00 91.50 202 THR A CA 1
ATOM 1545 C C . THR A 1 202 ? -16.588 18.273 12.128 1.00 91.50 202 THR A C 1
ATOM 1547 O O . THR A 1 202 ? -17.472 18.749 11.419 1.00 91.50 202 THR A O 1
ATOM 1550 N N . ASN A 1 203 ? -16.847 17.364 13.067 1.00 92.94 203 ASN A N 1
ATOM 1551 C CA . ASN A 1 203 ? -18.166 16.832 13.384 1.00 92.94 203 ASN A CA 1
ATOM 1552 C C . ASN A 1 203 ? -18.229 16.368 14.859 1.00 92.94 203 ASN A C 1
ATOM 1554 O O . ASN A 1 203 ? -18.212 15.160 15.130 1.00 92.94 203 ASN A O 1
ATOM 1558 N N . PRO A 1 204 ? -18.335 17.309 15.821 1.00 93.25 204 PRO A N 1
ATOM 1559 C CA . PRO A 1 204 ? -18.335 17.002 17.254 1.00 93.25 204 PRO A CA 1
ATOM 1560 C C . PRO A 1 204 ? -19.440 16.027 17.677 1.00 93.25 204 PRO A C 1
ATOM 1562 O O . PRO A 1 204 ? -19.230 15.183 18.542 1.00 93.25 204 PRO A O 1
ATOM 1565 N N . SER A 1 205 ? -20.617 16.092 17.046 1.00 93.12 205 SER A N 1
ATOM 1566 C CA . SER A 1 205 ? -21.728 15.180 17.347 1.00 93.12 205 SER A CA 1
ATOM 1567 C C . SER A 1 205 ? -21.404 13.733 16.971 1.00 93.12 205 SER A C 1
ATOM 1569 O O . SER A 1 205 ? -21.693 12.814 17.737 1.00 93.12 205 SER A O 1
ATOM 1571 N N . SER A 1 206 ? -20.769 13.512 15.814 1.00 93.56 206 SER A N 1
ATOM 1572 C CA . SER A 1 206 ? -20.312 12.170 15.429 1.00 93.56 206 SER A CA 1
ATOM 1573 C C . SER A 1 206 ? -19.159 11.711 16.313 1.00 93.56 206 SER A C 1
ATOM 1575 O O . SER A 1 206 ? -19.148 10.559 16.742 1.00 93.56 206 SER A O 1
ATOM 1577 N N . ALA A 1 207 ? -18.233 12.617 16.639 1.00 95.38 207 ALA A N 1
ATOM 1578 C CA . ALA A 1 207 ? -17.129 12.337 17.545 1.00 95.38 207 ALA A CA 1
ATOM 1579 C C . ALA A 1 207 ? -17.621 11.857 18.921 1.00 95.38 207 ALA A C 1
ATOM 1581 O O . ALA A 1 207 ? -17.160 10.827 19.416 1.00 95.38 207 ALA A O 1
ATOM 1582 N N . LEU A 1 208 ? -18.625 12.542 19.480 1.00 96.31 208 LEU A N 1
ATOM 1583 C CA . LEU A 1 208 ? -19.289 12.151 20.720 1.00 96.31 208 LEU A CA 1
ATOM 1584 C C . LEU A 1 208 ? -19.941 10.768 20.598 1.00 96.31 208 LEU A C 1
ATOM 1586 O O . LEU A 1 208 ? -19.729 9.925 21.463 1.00 96.31 208 LEU A O 1
ATOM 1590 N N . SER A 1 209 ? -20.659 10.490 19.503 1.00 95.50 209 SER A N 1
ATOM 1591 C CA . SER A 1 209 ? -21.286 9.175 19.288 1.00 95.50 209 SER A CA 1
ATOM 1592 C C . SER A 1 209 ? -20.270 8.025 19.272 1.00 95.50 209 SER A C 1
ATOM 1594 O O . SER A 1 209 ? -20.538 6.956 19.825 1.00 95.50 209 SER A O 1
ATOM 1596 N N . TYR A 1 210 ? -19.098 8.228 18.661 1.00 96.38 210 TYR A N 1
ATOM 1597 C CA . TYR A 1 210 ? -18.020 7.238 18.699 1.00 96.38 210 TYR A CA 1
ATOM 1598 C C . TYR A 1 210 ? -17.435 7.096 20.108 1.00 96.38 210 TYR A C 1
ATOM 1600 O O . TYR A 1 210 ? -17.317 5.971 20.590 1.00 96.38 210 TYR A O 1
ATOM 1608 N N . ALA A 1 211 ? -17.145 8.206 20.797 1.00 97.31 211 ALA A N 1
ATOM 1609 C CA . ALA A 1 211 ? -16.636 8.180 22.170 1.00 97.31 211 ALA A CA 1
ATOM 1610 C C . ALA A 1 211 ? -17.600 7.467 23.137 1.00 97.31 211 ALA A C 1
ATOM 1612 O O . ALA A 1 211 ? -17.179 6.680 23.984 1.00 97.31 211 ALA A O 1
ATOM 1613 N N . GLU A 1 212 ? -18.909 7.674 22.986 1.00 95.69 212 GLU A N 1
ATOM 1614 C CA . GLU A 1 212 ? -19.930 7.022 23.806 1.00 95.69 212 GLU A CA 1
ATOM 1615 C C . GLU A 1 212 ? -20.018 5.510 23.590 1.00 95.69 212 GLU A C 1
ATOM 1617 O O . GLU A 1 212 ? -20.360 4.792 24.535 1.00 95.69 212 GLU A O 1
ATOM 1622 N N . GLY A 1 213 ? -19.702 5.034 22.383 1.00 94.12 213 GLY A N 1
ATOM 1623 C CA . GLY A 1 213 ? -19.686 3.611 22.047 1.00 94.12 213 GLY A CA 1
ATOM 1624 C C . GLY A 1 213 ? -18.413 2.869 22.454 1.00 94.12 213 GLY A C 1
ATOM 1625 O O . GLY A 1 213 ? -18.307 1.677 22.165 1.00 94.12 213 GLY A O 1
ATOM 1626 N N . ILE A 1 214 ? -17.461 3.538 23.114 1.00 96.88 214 ILE A N 1
ATOM 1627 C CA . ILE A 1 214 ? -16.322 2.880 23.758 1.00 96.88 214 ILE A CA 1
ATOM 1628 C C . ILE A 1 214 ? -16.835 2.112 24.983 1.00 96.88 214 ILE A C 1
ATOM 1630 O O . ILE A 1 214 ? -17.464 2.679 25.876 1.00 96.88 214 ILE A O 1
ATOM 1634 N N . SER A 1 215 ? -16.563 0.810 25.015 1.00 95.94 215 SER A N 1
ATOM 1635 C CA . SER A 1 215 ? -16.996 -0.085 26.099 1.00 95.94 215 SER A CA 1
ATOM 1636 C C . SER A 1 215 ? -16.085 -0.027 27.330 1.00 95.94 215 SER A C 1
ATOM 1638 O O . SER A 1 215 ? -16.550 -0.225 28.449 1.00 95.94 215 SER A O 1
ATOM 1640 N N . ASP A 1 216 ? -14.798 0.274 27.135 1.00 96.38 216 ASP A N 1
ATOM 1641 C CA . ASP A 1 216 ? -13.826 0.451 28.214 1.00 96.38 216 ASP A CA 1
ATOM 1642 C C . ASP A 1 216 ? -14.057 1.801 28.932 1.00 96.38 216 ASP A C 1
ATOM 1644 O O . ASP A 1 216 ? -13.965 2.854 28.289 1.00 96.38 216 ASP A O 1
ATOM 1648 N N . PRO A 1 217 ? -14.365 1.814 30.246 1.00 95.25 217 PRO A N 1
ATOM 1649 C CA . PRO A 1 217 ? -14.702 3.045 30.961 1.00 95.25 217 PRO A CA 1
ATOM 1650 C C . PRO A 1 217 ? -13.573 4.079 30.992 1.00 95.25 217 PRO A C 1
ATOM 1652 O O . PRO A 1 217 ? -13.844 5.278 30.919 1.00 95.25 217 PRO A O 1
ATOM 1655 N N . GLN A 1 218 ? -12.318 3.635 31.100 1.00 95.19 218 GLN A N 1
ATOM 1656 C CA . GLN A 1 218 ? -11.155 4.515 31.155 1.00 95.19 218 GLN A CA 1
ATOM 1657 C C . GLN A 1 218 ? -10.916 5.171 29.793 1.00 95.19 218 GLN A C 1
ATOM 1659 O O . GLN A 1 218 ? -10.794 6.394 29.717 1.00 95.19 218 GLN A O 1
ATOM 1664 N N . LEU A 1 219 ? -10.922 4.390 28.710 1.00 94.94 219 LEU A N 1
ATOM 1665 C CA . LEU A 1 219 ? -10.784 4.915 27.348 1.00 94.94 219 LEU A CA 1
ATOM 1666 C C . LEU A 1 219 ? -11.949 5.834 26.975 1.00 94.94 219 LEU A C 1
ATOM 1668 O O . LEU A 1 219 ? -11.737 6.865 26.336 1.00 94.94 219 LEU A O 1
ATOM 1672 N N . LYS A 1 220 ? -13.170 5.498 27.407 1.00 97.12 220 LYS A N 1
ATOM 1673 C CA . LYS A 1 220 ? -14.348 6.347 27.217 1.00 97.12 220 LYS A CA 1
ATOM 1674 C C . LYS A 1 220 ? -14.181 7.694 27.912 1.00 97.12 220 LYS A C 1
ATOM 1676 O O . LYS A 1 220 ? -14.413 8.725 27.287 1.00 97.12 220 LYS A O 1
ATOM 1681 N N . ALA A 1 221 ? -13.758 7.699 29.176 1.00 96.38 221 ALA A N 1
ATOM 1682 C CA . ALA A 1 221 ? -13.533 8.932 29.924 1.00 96.38 221 ALA A CA 1
ATOM 1683 C C . ALA A 1 221 ? -12.477 9.826 29.252 1.00 96.38 221 ALA A C 1
ATOM 1685 O O . ALA A 1 221 ? -12.725 11.014 29.065 1.00 96.38 221 ALA A O 1
ATOM 1686 N N . VAL A 1 222 ? -11.350 9.246 28.816 1.00 94.62 222 VAL A N 1
ATOM 1687 C CA . VAL A 1 222 ? -10.292 9.974 28.092 1.00 94.62 222 VAL A CA 1
ATOM 1688 C C . VAL A 1 222 ? -10.814 10.552 26.775 1.00 94.62 222 VAL A C 1
ATOM 1690 O O . VAL A 1 222 ? -10.583 11.721 26.478 1.00 94.62 222 VAL A O 1
ATOM 1693 N N . ALA A 1 223 ? -11.553 9.764 25.989 1.00 94.31 223 ALA A N 1
ATOM 1694 C CA . ALA A 1 223 ? -12.109 10.235 24.725 1.00 94.31 223 ALA A CA 1
ATOM 1695 C C . ALA A 1 223 ? -13.088 11.402 24.930 1.00 94.31 223 ALA A C 1
ATOM 1697 O O . ALA A 1 223 ? -12.996 12.399 24.224 1.00 94.31 223 ALA A O 1
ATOM 1698 N N . LEU A 1 224 ? -13.988 11.310 25.914 1.00 95.88 224 LEU A N 1
ATOM 1699 C CA . LEU A 1 224 ? -14.941 12.380 26.231 1.00 95.88 224 LEU A CA 1
ATOM 1700 C C . LEU A 1 224 ? -14.249 13.648 26.749 1.00 95.88 224 LEU A C 1
ATOM 1702 O O . LEU A 1 224 ? -14.657 14.755 26.392 1.00 95.88 224 LEU A O 1
ATOM 1706 N N . GLN A 1 225 ? -13.193 13.497 27.553 1.00 93.25 225 GLN A N 1
ATOM 1707 C CA . GLN A 1 225 ? -12.385 14.623 28.016 1.00 93.25 225 GLN A CA 1
ATOM 1708 C C . GLN A 1 225 ? -11.750 15.364 26.834 1.00 93.25 225 GLN A C 1
ATOM 1710 O O . GLN A 1 225 ? -11.921 16.573 26.721 1.00 93.25 225 GLN A O 1
ATOM 1715 N N . ASN A 1 226 ? -11.109 14.639 25.913 1.00 90.06 226 ASN A N 1
ATOM 1716 C CA . ASN A 1 226 ? -10.457 15.227 24.739 1.00 90.06 226 ASN A CA 1
ATOM 1717 C C . ASN A 1 226 ? -11.432 15.969 23.808 1.00 90.06 226 ASN A C 1
ATOM 1719 O O . ASN A 1 226 ? -11.019 16.867 23.085 1.00 90.06 226 ASN A O 1
ATOM 1723 N N . LEU A 1 227 ? -12.720 15.605 23.803 1.00 91.12 227 LEU A N 1
ATOM 1724 C CA . LEU A 1 227 ? -13.756 16.318 23.041 1.00 91.12 227 LEU A CA 1
ATOM 1725 C C . LEU A 1 227 ? -14.245 17.603 23.721 1.00 91.12 227 LEU A C 1
ATOM 1727 O O . LEU A 1 227 ? -14.923 18.405 23.084 1.00 91.12 227 LEU A O 1
ATOM 1731 N N . SER A 1 228 ? -13.957 17.769 25.012 1.00 84.25 228 SER A N 1
ATOM 1732 C CA . SER A 1 228 ? -14.381 18.921 25.814 1.00 84.25 228 SER A CA 1
ATOM 1733 C C . SER A 1 228 ? -13.327 20.033 25.851 1.00 84.25 228 SER A C 1
ATOM 1735 O O . SER A 1 228 ? -13.621 21.133 26.321 1.00 84.25 228 SER A O 1
ATOM 1737 N N . GLU A 1 229 ? -12.106 19.750 25.390 1.00 76.38 229 GLU A N 1
ATOM 1738 C CA . GLU A 1 229 ? -11.018 20.722 25.296 1.00 76.38 229 GLU A CA 1
ATOM 1739 C C . GLU A 1 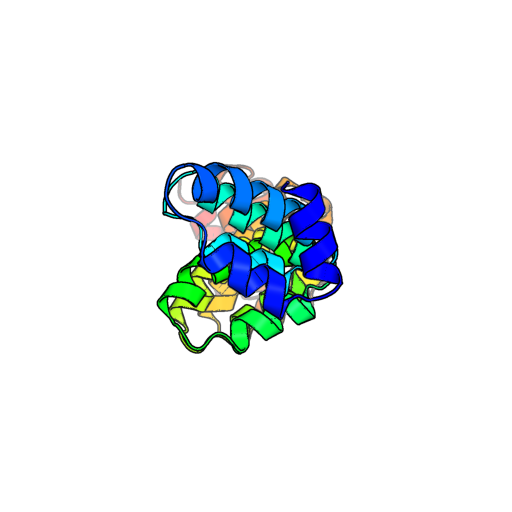229 ? -11.153 21.541 23.988 1.00 76.38 229 GLU A C 1
ATOM 1741 O O . GLU A 1 229 ? -11.367 20.947 22.929 1.00 76.38 229 GLU A O 1
ATOM 1746 N N . PRO A 1 230 ? -11.115 22.889 24.060 1.00 55.97 230 PRO A N 1
ATOM 1747 C CA . PRO A 1 230 ? -11.365 23.790 22.928 1.00 55.97 230 PRO A CA 1
ATOM 1748 C C . PRO A 1 230 ? -10.218 23.888 21.913 1.00 55.97 230 PRO A C 1
ATOM 1750 O O . PRO A 1 230 ? -9.042 23.718 22.306 1.00 55.97 230 PRO A O 1
#

Radius of gyration: 22.81 Å; Cα contacts (8 Å, |Δi|>4): 279; chains: 1; bounding box: 48×37×66 Å

Secondary structure (DSSP, 8-state):
-HHHHHHHHHH-HHHHHHHHHT--HHHHHHHHHHHHHHHHTT-HHHHHHHHHHSPSSHHHHHHHHHHHHHHHHH-HHHHHHHHHH---HHHHHHHHHHHHHHHHHH-HHHHHHHHHH-S-HHHHHHHHHHHHHHHHHH-HHHHHHHHHH---HHHHHHHHHHHHHHHHHH-HHHHHHHHHTSPSSHHHHHHHHHHHHHHTTT-HHHHHHHHHT--SHHHHHHHHHHHH--

Foldseek 3Di:
DLVVLLVVCVVPVPVSLVVLLPDDDPRNVVRLLSNLLSNLQPPLPSSLVSLVPDDDDDSSVVSLLNSLLNCLVPPLVVLLVVLVVPPDPVSSVSRVLSNLLSNLQPPLVSSLVSLVVDPDPVSSLVRQLSSLLNCCVPPLLVSLVVLVVDPPPSSSLSSLLSSLLNCCVPPVPVVVVSLVPDDDDDSSLSNLLSQLVSCLVPPNPRSLVSLVPRPDPVSSVVSVVVSVDD